Protein AF-A0A6L8H5J1-F1 (afdb_monomer)

Sequence (221 aa):
MIISRQKFGSPMTAFSKASLQALATMKNMGGRILSRRRRGMNMIEVSLVLGLIGIALAGIFTIYTIVENRSLENRTKILVQNLVAGTKSLFVGSTNYASIGTTTALNQFLIDSKKVPINYVSSATDITSPFNTAITVVPTTATVEGVAAGRAFQITITDAPTHICNALFTEQMTSQTVLAVKAGSTNTLSPKRSGNRALNAANIANRCNDADPITIVMTFQ

Foldseek 3Di:
DDDDDDDDDDDDDDPDPPVVVVVVVPPPPPDDPPDPPPPPDDPVNVVVVVVVVVVVVVVVVVVVVVVVLVVLLVQQQQQVVLLVVLLCVVQPVHLFQCVLPDQQSSQLSCVVVVSGPPVQDPDSRFGAGPVGWTKTKAWAQQQAQNRGGRRKIKIKTWQAALSSQLSNLVVCLPDPFWAWKAKAPDDIAGCPDDDLRHSDNVNSNVRSVPDGRIIIMTMGD

Nearest PDB structures (foldseek):
  8uhf-assembly1_G  TM=6.749E-01  e=1.363E-06  Vibrio cholerae
  8uhf-assembly1_H  TM=6.724E-01  e=8.450E-06  Vibrio cholerae
  3fhu-assembly1_B  TM=6.828E-01  e=7.041E-06  Salmonella enterica subsp. enterica serovar Typhi
  8uhf-assembly1_E  TM=6.658E-01  e=5.520E-06  Vibrio cholerae
  8uhf-assembly1_D  TM=6.335E-01  e=4.328E-06  Vibrio cholerae

Radius of gyration: 29.96 Å; Cα contacts (8 Å, |Δi|>4): 281; chains: 1; bounding box: 50×61×85 Å

Solvent-accessible surface area (backbone atoms only — not comparable to full-atom values): 12776 Å² total; per-residue (Å²): 139,91,80,86,84,83,81,92,74,86,81,95,79,80,74,76,69,68,64,64,61,60,65,72,68,64,75,78,71,84,82,76,87,68,82,78,76,80,74,76,76,54,71,68,59,55,53,50,52,53,52,53,50,52,54,53,50,55,53,53,54,55,53,50,55,54,53,51,52,52,50,48,41,52,54,44,49,53,49,52,50,32,48,54,53,34,54,53,63,76,37,70,95,50,72,57,55,46,83,57,80,46,51,54,50,47,33,25,52,35,45,75,68,60,36,48,63,72,95,32,49,82,50,77,49,40,38,37,44,91,83,74,31,57,44,47,47,37,48,31,87,52,68,53,93,89,39,52,52,16,43,27,35,32,44,35,37,43,68,36,52,41,69,46,46,45,55,52,52,60,56,45,62,78,42,88,50,52,48,35,37,30,39,56,93,52,76,61,25,17,77,90,43,67,75,97,28,21,52,44,72,71,48,44,55,57,49,30,67,75,48,77,69,21,37,37,40,40,30,32,98

Secondary structure (DSSP, 8-state):
----PPP------SSSSHHHHTTTSGGG--S--------PPPHHHHHHHHHHHHHHHHHHHHHHHHHHHHHHHHHHHHHHHHHHHHHHHHTTT-S-SGGG-SHHHHHHHHHHTT-S-GGGBSSSS-EE-TTS-EEEEEE-SS-BTTBPTTSSEEEEEEEE-HHHHHHHHHHHTT-SSEEEEEETTSPPBBTT--GGGB-SHHHHHHHHSS-SSEEEEEEE-

Structure (mmCIF, N/CA/C/O backbone):
data_AF-A0A6L8H5J1-F1
#
_entry.id   AF-A0A6L8H5J1-F1
#
loop_
_atom_site.group_PDB
_atom_site.id
_atom_site.type_symbol
_atom_site.label_atom_id
_atom_site.label_alt_id
_atom_site.label_comp_id
_atom_site.label_asym_id
_atom_site.label_entity_id
_atom_site.label_seq_id
_atom_site.pdbx_PDB_ins_code
_atom_site.Cartn_x
_atom_site.Cartn_y
_atom_site.Cartn_z
_atom_site.occupancy
_atom_site.B_iso_or_equiv
_atom_site.auth_seq_id
_atom_site.auth_comp_id
_atom_site.auth_asym_id
_atom_site.auth_atom_id
_atom_site.pdbx_PDB_model_num
ATOM 1 N N . MET A 1 1 ? -18.682 46.520 -5.144 1.00 40.38 1 MET A N 1
ATOM 2 C CA . MET A 1 1 ? -17.448 45.850 -5.605 1.00 40.38 1 MET A CA 1
ATOM 3 C C . MET A 1 1 ? -17.647 45.466 -7.063 1.00 40.38 1 MET A C 1
ATOM 5 O O . MET A 1 1 ? -18.641 44.832 -7.387 1.00 40.38 1 MET A O 1
ATOM 9 N N . ILE A 1 2 ? -16.788 45.997 -7.929 1.00 43.41 2 ILE A N 1
ATOM 10 C CA . ILE A 1 2 ? -16.873 45.998 -9.396 1.00 43.41 2 ILE A CA 1
ATOM 11 C C . ILE A 1 2 ? -16.215 44.732 -9.946 1.00 43.41 2 ILE A C 1
ATOM 13 O O . ILE A 1 2 ? -15.045 44.552 -9.640 1.00 43.41 2 ILE A O 1
ATOM 17 N N . ILE A 1 3 ? -16.897 43.954 -10.801 1.00 41.75 3 ILE A N 1
ATOM 18 C CA . ILE A 1 3 ? -16.301 43.149 -11.899 1.00 41.75 3 ILE A CA 1
ATOM 19 C C . ILE A 1 3 ? -17.382 43.018 -13.000 1.00 41.75 3 ILE A C 1
ATOM 21 O O . ILE A 1 3 ? -18.369 42.314 -12.830 1.00 41.75 3 ILE A O 1
ATOM 25 N N . SER A 1 4 ? -17.429 43.923 -13.982 1.00 36.41 4 SER A N 1
ATOM 26 C CA . SER A 1 4 ? -16.824 43.822 -15.327 1.00 36.41 4 SER A CA 1
ATOM 27 C C . SER A 1 4 ? -17.251 42.586 -16.142 1.00 36.41 4 SER A C 1
ATOM 29 O O . SER A 1 4 ? -16.703 41.498 -15.989 1.00 36.41 4 SER A O 1
ATOM 31 N N . ARG A 1 5 ? -18.219 42.781 -17.053 1.00 38.47 5 ARG A N 1
ATOM 32 C CA . ARG A 1 5 ? -18.527 41.875 -18.173 1.00 38.47 5 ARG A CA 1
ATOM 33 C C . ARG A 1 5 ? -17.668 42.277 -19.373 1.00 38.47 5 ARG A C 1
ATOM 35 O O . ARG A 1 5 ? -17.821 43.388 -19.878 1.00 38.47 5 ARG A O 1
ATOM 42 N N . GLN A 1 6 ? -16.805 41.386 -19.857 1.00 42.75 6 GLN A N 1
ATOM 43 C CA . GLN A 1 6 ? -16.125 41.583 -21.138 1.00 42.75 6 GLN A CA 1
ATOM 44 C C . GLN A 1 6 ? -17.033 41.187 -22.310 1.00 42.75 6 GLN A C 1
ATOM 46 O O . GLN A 1 6 ? -17.667 40.133 -22.312 1.00 42.75 6 GLN A O 1
ATOM 51 N N . LYS A 1 7 ? -17.096 42.097 -23.288 1.00 37.44 7 LYS A N 1
ATOM 52 C CA . LYS A 1 7 ? -17.780 41.989 -24.579 1.00 37.44 7 LYS A CA 1
ATOM 53 C C . LYS A 1 7 ? -17.155 40.885 -25.436 1.00 37.44 7 LYS A C 1
ATOM 55 O O . LYS A 1 7 ? -15.961 40.928 -25.712 1.00 37.44 7 LYS A O 1
ATOM 60 N N . PHE A 1 8 ? -17.988 39.984 -25.948 1.00 42.41 8 PHE A N 1
ATOM 61 C CA . PHE A 1 8 ? -17.688 39.202 -27.145 1.00 42.41 8 PHE A CA 1
ATOM 62 C C . PHE A 1 8 ? -17.867 40.113 -28.367 1.00 42.41 8 PHE A C 1
ATOM 64 O O . PHE A 1 8 ? -18.974 40.570 -28.646 1.00 42.41 8 PHE A O 1
ATOM 71 N N . GLY A 1 9 ? -16.772 40.412 -29.061 1.00 37.44 9 GLY A N 1
ATOM 72 C CA . GLY A 1 9 ? -16.767 41.133 -30.330 1.00 37.44 9 GLY A CA 1
ATOM 73 C C . GLY A 1 9 ? -15.920 40.371 -31.340 1.00 37.44 9 GLY A C 1
ATOM 74 O O . GLY A 1 9 ? -14.703 40.305 -31.203 1.00 37.44 9 GLY A O 1
ATOM 75 N N . SER A 1 10 ? -16.573 39.783 -32.338 1.00 49.97 10 SER A N 1
ATOM 76 C CA . SER A 1 10 ? -15.937 39.225 -33.534 1.00 49.97 10 SER A CA 1
ATOM 77 C C . SER A 1 10 ? -15.363 40.350 -34.402 1.00 49.97 10 SER A C 1
ATOM 79 O O . SER A 1 10 ? -15.978 41.414 -34.498 1.00 49.97 10 SER A O 1
ATOM 81 N N . PRO A 1 11 ? -14.261 40.101 -35.127 1.00 48.16 11 PRO A N 1
ATOM 82 C CA . PRO A 1 11 ? -14.296 40.439 -36.551 1.00 48.16 11 PRO A CA 1
ATOM 83 C C . PRO A 1 11 ? -13.626 39.376 -37.440 1.00 48.16 11 PRO A C 1
ATOM 85 O O . PRO A 1 11 ? -12.405 39.235 -37.493 1.00 48.16 11 PRO A O 1
ATOM 88 N N . MET A 1 12 ? -14.458 38.669 -38.210 1.00 50.12 12 MET A N 1
ATOM 89 C CA . MET A 1 12 ? -14.076 37.979 -39.444 1.00 50.12 12 MET A CA 1
ATOM 90 C C . MET A 1 12 ? -13.944 39.008 -40.577 1.00 50.12 12 MET A C 1
ATOM 92 O O . MET A 1 12 ? -14.937 39.282 -41.232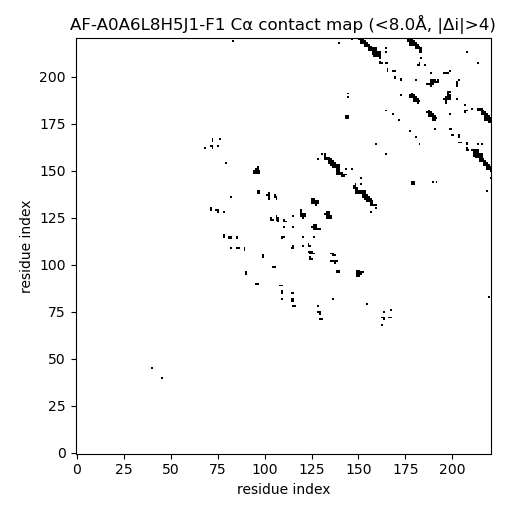 1.00 50.12 12 MET A O 1
ATOM 96 N N . THR A 1 13 ? -12.760 39.569 -40.844 1.00 52.75 13 THR A N 1
ATOM 97 C CA . THR A 1 13 ? -12.486 40.289 -42.120 1.00 52.75 13 THR A CA 1
ATOM 98 C C . THR A 1 13 ? -10.994 40.374 -42.499 1.00 52.75 13 THR A C 1
ATOM 100 O O . THR A 1 13 ? -10.620 41.166 -43.359 1.00 52.75 13 THR A O 1
ATOM 103 N N . ALA A 1 14 ? -10.106 39.548 -41.930 1.00 48.38 14 ALA A N 1
ATOM 104 C CA . ALA A 1 14 ? -8.656 39.663 -42.176 1.00 48.38 14 ALA A CA 1
ATOM 105 C C . ALA A 1 14 ? -8.051 38.643 -43.169 1.00 48.38 14 ALA A C 1
ATOM 107 O O . ALA A 1 14 ? -6.863 38.721 -43.467 1.00 48.38 14 ALA A O 1
ATOM 108 N N . PHE A 1 15 ? -8.826 37.702 -43.722 1.00 49.56 15 PHE A N 1
ATOM 109 C CA . PHE A 1 15 ? -8.265 36.580 -44.502 1.00 49.56 15 PHE A CA 1
AT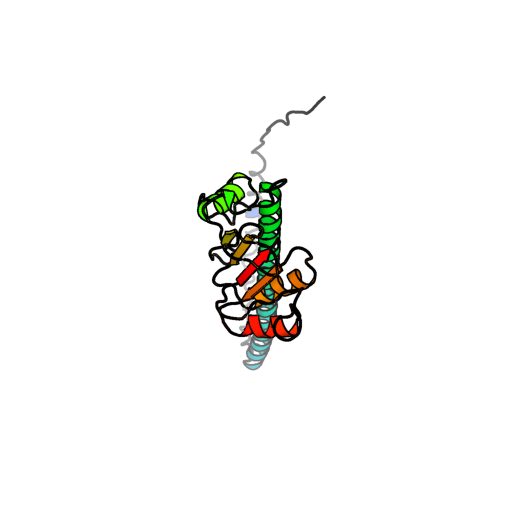OM 110 C C . PHE A 1 15 ? -8.285 36.740 -46.035 1.00 49.56 15 PHE A C 1
ATOM 112 O O . PHE A 1 15 ? -7.771 35.883 -46.745 1.00 49.56 15 PHE A O 1
ATOM 119 N N . SER A 1 16 ? -8.826 37.838 -46.574 1.00 56.50 16 SER A N 1
ATOM 120 C CA . SER A 1 16 ? -9.043 37.981 -48.028 1.00 56.50 16 SER A CA 1
ATOM 121 C C . SER A 1 16 ? -7.834 38.523 -48.818 1.00 56.50 16 SER A C 1
ATOM 123 O O . SER A 1 16 ? -7.707 38.243 -50.005 1.00 56.50 16 SER A O 1
ATOM 125 N N . LYS A 1 17 ? -6.905 39.261 -48.191 1.00 50.22 17 LYS A N 1
ATOM 126 C CA . LYS A 1 17 ? -5.786 39.906 -48.919 1.00 50.22 17 LYS A CA 1
ATOM 127 C C . LYS A 1 17 ? -4.469 39.119 -48.911 1.00 50.22 17 LYS A C 1
ATOM 129 O O . LYS A 1 17 ? -3.659 39.305 -49.814 1.00 50.22 17 LYS A O 1
ATOM 134 N N . ALA A 1 18 ? -4.263 38.216 -47.951 1.00 51.66 18 ALA A N 1
ATOM 135 C CA . ALA A 1 18 ? -3.016 37.450 -47.836 1.00 51.66 18 ALA A CA 1
ATOM 136 C C . ALA A 1 18 ? -2.900 36.305 -48.865 1.00 51.66 18 ALA A C 1
ATOM 138 O O . ALA A 1 18 ? -1.797 35.917 -49.241 1.00 51.66 18 ALA A O 1
ATOM 139 N N . SER A 1 19 ? -4.022 35.784 -49.367 1.00 54.72 19 SER A N 1
ATOM 140 C CA . SER A 1 19 ? -4.048 34.663 -50.319 1.00 54.72 19 SER A CA 1
ATOM 141 C C . SER A 1 19 ? -3.729 35.066 -51.765 1.00 54.72 19 SER A C 1
ATOM 143 O O . SER A 1 19 ? -3.239 34.242 -52.533 1.00 54.72 19 SER A O 1
ATOM 145 N N . LEU A 1 20 ? -3.938 36.332 -52.142 1.00 52.69 20 LEU A N 1
ATOM 146 C CA . LEU A 1 20 ? -3.716 36.812 -53.514 1.00 52.69 20 LEU A CA 1
ATOM 147 C C . LEU A 1 20 ? -2.260 37.212 -53.811 1.00 52.69 20 LEU A C 1
ATOM 149 O O . LEU A 1 20 ? -1.841 37.154 -54.964 1.00 52.69 20 LEU A O 1
ATOM 153 N N . GLN A 1 21 ? -1.453 37.545 -52.797 1.00 56.38 21 GLN A N 1
ATOM 154 C CA . GLN A 1 21 ? -0.023 37.845 -52.985 1.00 56.38 21 GLN A CA 1
ATOM 155 C C . GLN A 1 21 ? 0.865 36.590 -53.030 1.00 56.38 21 GLN A C 1
ATOM 157 O O . GLN A 1 21 ? 1.957 36.637 -53.594 1.00 56.38 21 GLN A O 1
ATOM 162 N N . ALA A 1 22 ? 0.388 35.452 -52.516 1.00 52.94 22 ALA A N 1
ATOM 163 C CA . ALA A 1 22 ? 1.113 34.179 -52.567 1.00 52.94 22 ALA A CA 1
ATOM 164 C C . ALA A 1 22 ? 1.107 33.526 -53.966 1.00 52.94 22 ALA A C 1
ATOM 166 O O . ALA A 1 22 ? 1.990 32.736 -54.291 1.00 52.94 22 ALA A O 1
ATOM 167 N N . LEU A 1 23 ? 0.135 33.870 -54.819 1.00 50.75 23 LEU A N 1
ATOM 168 C CA . LEU A 1 23 ? -0.004 33.304 -56.168 1.00 50.75 23 LEU A CA 1
ATOM 169 C C . LEU A 1 23 ? 0.875 33.999 -57.222 1.00 50.75 23 LEU A C 1
ATOM 171 O O . LEU A 1 23 ? 1.218 33.382 -58.229 1.00 50.75 23 LEU A O 1
ATOM 175 N N . ALA A 1 24 ? 1.301 35.245 -56.989 1.00 54.38 24 ALA A N 1
ATOM 176 C CA . ALA A 1 24 ? 2.163 35.981 -57.920 1.00 54.38 24 ALA A CA 1
ATOM 177 C C . ALA A 1 24 ? 3.661 35.641 -57.770 1.00 54.38 24 ALA A C 1
ATOM 179 O O . ALA A 1 24 ? 4.427 35.802 -58.719 1.00 54.38 24 ALA A O 1
ATOM 180 N N . THR A 1 25 ? 4.090 35.116 -56.617 1.00 53.22 25 THR A N 1
ATOM 181 C CA . THR A 1 25 ? 5.489 34.726 -56.356 1.00 53.22 25 THR A CA 1
ATOM 182 C C . THR A 1 25 ? 5.815 33.277 -56.739 1.00 53.22 25 THR A C 1
ATOM 184 O O . THR A 1 25 ? 6.990 32.933 -56.849 1.00 53.22 25 THR A O 1
ATOM 187 N N . MET A 1 26 ? 4.819 32.432 -57.037 1.00 52.41 26 MET A N 1
ATOM 188 C CA . MET A 1 26 ? 5.039 31.031 -57.442 1.00 52.41 26 MET A CA 1
ATOM 189 C C . MET A 1 26 ? 5.306 30.815 -58.941 1.00 52.41 26 MET A C 1
ATOM 191 O O . MET A 1 26 ? 5.597 29.693 -59.349 1.00 52.41 26 MET A O 1
ATOM 195 N N . LYS A 1 27 ? 5.244 31.849 -59.790 1.00 51.12 27 LYS A N 1
ATOM 196 C CA . LYS A 1 27 ? 5.443 31.678 -61.245 1.00 51.12 27 LYS A CA 1
ATOM 197 C C . LYS A 1 27 ? 6.921 31.606 -61.674 1.00 51.12 27 LYS A C 1
ATOM 199 O O . LYS A 1 27 ? 7.200 31.203 -62.795 1.00 51.12 27 LYS A O 1
ATOM 204 N N . ASN A 1 28 ? 7.868 31.924 -60.784 1.00 54.34 28 ASN A N 1
ATOM 205 C CA . ASN A 1 28 ? 9.308 31.994 -61.094 1.00 54.34 28 ASN A CA 1
ATOM 206 C C . ASN A 1 28 ? 10.190 30.957 -60.364 1.00 54.34 28 ASN A C 1
ATOM 208 O O . ASN A 1 28 ? 11.405 31.119 -60.299 1.00 54.34 28 ASN A O 1
ATOM 212 N N . MET A 1 29 ? 9.613 29.868 -59.842 1.00 54.78 29 MET A N 1
ATOM 213 C CA . MET A 1 29 ? 10.377 28.727 -59.290 1.00 54.78 29 MET A CA 1
ATOM 214 C C . MET A 1 29 ? 10.380 27.485 -60.200 1.00 54.78 29 MET A C 1
ATOM 216 O O . MET A 1 29 ? 10.783 26.400 -59.787 1.00 54.78 29 MET A O 1
ATOM 220 N N . GLY A 1 30 ? 9.975 27.630 -61.462 1.00 56.50 30 GLY A N 1
ATOM 221 C CA . GLY A 1 30 ? 10.120 26.589 -62.476 1.00 56.50 30 GLY A CA 1
ATOM 222 C C . GLY A 1 30 ? 11.500 26.642 -63.122 1.00 56.50 30 GLY A C 1
ATOM 223 O O . GLY A 1 30 ? 11.643 27.245 -64.178 1.00 56.50 30 GLY A O 1
ATOM 224 N N . GLY A 1 31 ? 12.521 26.033 -62.508 1.00 56.03 31 GLY A N 1
ATOM 225 C CA . GLY A 1 31 ? 13.774 25.819 -63.243 1.00 56.03 31 GLY A CA 1
ATOM 226 C C . GLY A 1 31 ? 15.072 25.667 -62.466 1.00 56.03 31 GLY A C 1
ATOM 227 O O . GLY A 1 31 ? 16.079 26.158 -62.954 1.00 56.03 31 GLY A O 1
ATOM 228 N N . ARG A 1 32 ? 15.112 24.992 -61.307 1.00 56.09 32 ARG A N 1
ATOM 229 C CA . ARG A 1 32 ? 16.374 24.448 -60.751 1.00 56.09 32 ARG A CA 1
ATOM 230 C C . ARG A 1 32 ? 16.157 23.149 -59.969 1.00 56.09 32 ARG A C 1
ATOM 232 O O . ARG A 1 32 ? 16.523 23.051 -58.804 1.00 56.09 32 ARG A O 1
ATOM 239 N N . ILE A 1 33 ? 15.617 22.112 -60.613 1.00 60.31 33 ILE A N 1
ATOM 240 C CA . ILE A 1 33 ? 15.863 20.736 -60.147 1.00 60.31 33 ILE A CA 1
ATOM 241 C C . ILE A 1 33 ? 17.216 20.322 -60.734 1.00 60.31 33 ILE A C 1
ATOM 243 O O . ILE A 1 33 ? 17.307 19.619 -61.735 1.00 60.31 33 ILE A O 1
ATOM 247 N N . LEU A 1 34 ? 18.284 20.856 -60.136 1.00 59.66 34 LEU A N 1
ATOM 248 C CA . LEU A 1 34 ? 19.646 20.395 -60.374 1.00 59.66 34 LEU A CA 1
ATOM 249 C C . LEU A 1 34 ? 19.710 18.925 -59.952 1.00 59.66 34 LEU A C 1
ATOM 251 O O . LEU A 1 34 ? 19.303 18.571 -58.844 1.00 59.66 34 LEU A O 1
ATOM 255 N N . SER A 1 35 ? 20.193 18.079 -60.858 1.00 60.19 35 SER A N 1
ATOM 256 C CA . SER A 1 35 ? 20.400 16.644 -60.684 1.00 60.19 35 SER A CA 1
ATOM 257 C C . SER A 1 35 ? 20.911 16.306 -59.278 1.00 60.19 35 SER A C 1
ATOM 259 O O . SER A 1 35 ? 22.083 16.531 -58.957 1.00 60.19 35 SER A O 1
ATOM 261 N N . ARG A 1 36 ? 20.045 15.740 -58.427 1.00 61.12 36 ARG A N 1
ATOM 262 C CA . ARG A 1 36 ? 20.469 15.120 -57.167 1.00 61.12 36 ARG A CA 1
ATOM 263 C C . ARG A 1 36 ? 21.346 13.925 -57.517 1.00 61.12 36 ARG A C 1
ATOM 265 O O . ARG A 1 36 ? 20.848 12.845 -57.822 1.00 61.12 36 ARG A O 1
ATOM 272 N N . ARG A 1 37 ? 22.663 14.119 -57.466 1.00 60.06 37 ARG A N 1
ATOM 273 C CA . ARG A 1 37 ? 23.638 13.029 -57.441 1.00 60.06 37 ARG A CA 1
ATOM 274 C C . ARG A 1 37 ? 23.266 12.136 -56.255 1.00 60.06 37 ARG A C 1
ATOM 276 O O . ARG A 1 37 ? 23.447 12.545 -55.110 1.00 60.06 37 ARG A O 1
ATOM 283 N N . ARG A 1 38 ? 22.700 10.950 -56.511 1.00 61.22 38 ARG A N 1
ATOM 284 C CA . ARG A 1 38 ? 22.499 9.927 -55.476 1.00 61.22 38 ARG A CA 1
ATOM 285 C C . ARG A 1 38 ? 23.888 9.457 -55.055 1.00 61.22 38 ARG A C 1
ATOM 287 O O . ARG A 1 38 ? 24.469 8.581 -55.683 1.00 61.22 38 ARG A O 1
ATOM 294 N N . ARG A 1 39 ? 24.467 10.112 -54.048 1.00 66.81 39 ARG A N 1
ATOM 295 C CA . ARG A 1 39 ? 25.635 9.586 -53.346 1.00 66.81 39 ARG A CA 1
ATOM 296 C C . ARG A 1 39 ? 25.120 8.373 -52.578 1.00 66.81 39 ARG A C 1
ATOM 298 O O . ARG A 1 39 ? 24.318 8.534 -51.664 1.00 66.81 39 ARG A O 1
ATOM 305 N N . GLY A 1 40 ? 25.477 7.173 -53.033 1.00 67.62 40 GLY A N 1
ATOM 306 C CA . GLY A 1 40 ? 25.242 5.965 -52.253 1.00 67.62 40 GLY A CA 1
ATOM 307 C 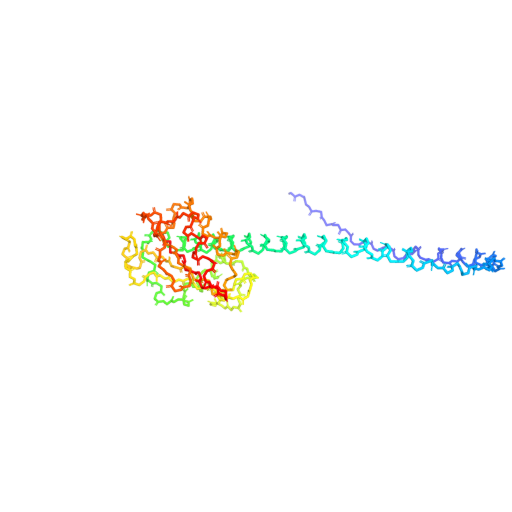C . GLY A 1 40 ? 25.962 6.144 -50.925 1.00 67.62 40 GLY A C 1
ATOM 308 O O . GLY A 1 40 ? 27.169 6.381 -50.926 1.00 67.62 40 GLY A O 1
ATOM 309 N N . MET A 1 41 ? 25.219 6.137 -49.818 1.00 71.81 41 MET A N 1
ATOM 310 C CA . MET A 1 41 ? 25.840 6.133 -48.497 1.00 71.81 41 MET A CA 1
ATOM 311 C C . MET A 1 41 ? 26.687 4.871 -48.399 1.00 71.81 41 MET A C 1
ATOM 313 O O . MET A 1 41 ? 26.230 3.783 -48.762 1.00 71.81 41 MET A O 1
ATOM 317 N N . ASN A 1 42 ? 27.929 5.027 -47.955 1.00 84.88 42 ASN A N 1
ATOM 318 C CA . ASN A 1 42 ? 28.791 3.884 -47.726 1.00 84.88 42 ASN A CA 1
ATOM 319 C C . ASN A 1 42 ? 28.147 3.007 -46.637 1.00 84.88 42 ASN A C 1
ATOM 321 O O . ASN A 1 42 ? 27.635 3.530 -45.646 1.00 84.88 42 ASN A O 1
ATOM 325 N N . MET A 1 43 ? 28.162 1.684 -46.805 1.00 84.44 43 MET A N 1
ATOM 326 C CA . MET A 1 43 ? 27.527 0.741 -45.868 1.00 84.44 43 MET A CA 1
ATOM 327 C C . MET A 1 43 ? 28.027 0.939 -44.428 1.00 84.44 43 MET A C 1
ATOM 329 O O . MET A 1 43 ? 27.248 0.832 -43.483 1.00 84.44 43 MET A O 1
ATOM 333 N N . ILE A 1 44 ? 29.300 1.323 -44.271 1.00 91.19 44 ILE A N 1
ATOM 334 C CA . ILE A 1 44 ? 29.919 1.582 -42.966 1.00 91.19 44 ILE A CA 1
ATOM 335 C C . ILE A 1 44 ? 29.397 2.853 -42.274 1.00 91.19 44 ILE A C 1
ATOM 337 O O . ILE A 1 44 ? 29.289 2.906 -41.050 1.00 91.19 44 ILE A O 1
ATOM 341 N N . GLU A 1 45 ? 29.034 3.874 -43.051 1.00 86.50 45 GLU A N 1
ATOM 342 C CA . GLU A 1 45 ? 28.496 5.133 -42.529 1.00 86.50 45 GLU A CA 1
ATOM 343 C C . GLU A 1 45 ? 27.081 4.908 -41.989 1.00 86.50 45 GLU A C 1
ATOM 345 O O . GLU A 1 45 ? 26.745 5.348 -40.890 1.00 86.50 45 GLU A O 1
ATOM 350 N N . VAL A 1 46 ? 26.285 4.109 -42.706 1.00 90.75 46 VAL A N 1
ATOM 351 C CA . VAL A 1 46 ? 24.949 3.704 -42.257 1.00 90.75 46 VAL A CA 1
ATOM 352 C C . VAL A 1 46 ? 25.032 2.819 -41.012 1.00 90.75 46 VAL A C 1
ATOM 354 O O . VAL A 1 46 ? 24.269 3.040 -40.074 1.00 90.75 46 VAL A O 1
ATOM 357 N N . SER A 1 47 ? 25.974 1.869 -40.942 1.00 90.19 47 SER A N 1
ATOM 358 C CA . SER A 1 47 ? 26.122 1.023 -39.748 1.00 90.19 47 SER A CA 1
ATOM 359 C C . SER A 1 47 ? 26.539 1.813 -38.506 1.00 90.19 47 SER A C 1
ATOM 361 O O . SER A 1 47 ? 26.054 1.525 -37.413 1.00 90.19 47 SER A O 1
ATOM 363 N N . LEU A 1 48 ? 27.385 2.838 -38.661 1.00 91.81 48 LEU A N 1
ATOM 364 C CA . LEU A 1 48 ? 27.795 3.694 -37.546 1.00 91.81 48 LEU A CA 1
ATOM 365 C C . LEU A 1 48 ? 26.619 4.538 -37.036 1.00 91.81 48 LEU A C 1
ATOM 367 O O . LEU A 1 48 ? 26.387 4.606 -35.829 1.00 91.81 48 LEU A O 1
ATOM 371 N N . VAL A 1 49 ? 25.837 5.132 -37.942 1.00 93.38 49 VAL A N 1
ATOM 372 C CA . VAL A 1 49 ? 24.663 5.940 -37.575 1.00 93.38 49 VAL A CA 1
ATOM 373 C C . VAL A 1 49 ? 23.582 5.081 -36.916 1.00 93.38 49 VAL A C 1
ATOM 375 O O . VAL A 1 49 ? 23.032 5.478 -35.891 1.00 93.38 49 VAL A O 1
ATOM 378 N N . LEU A 1 50 ? 23.310 3.885 -37.445 1.00 91.94 50 LEU A N 1
ATOM 379 C CA . LEU A 1 50 ? 22.357 2.954 -36.834 1.00 91.94 50 LEU A CA 1
ATOM 380 C C . LEU A 1 50 ? 22.808 2.505 -35.438 1.00 91.94 50 LEU A C 1
ATOM 382 O O . LEU A 1 50 ? 21.980 2.445 -34.529 1.00 91.94 50 LEU A O 1
ATOM 386 N N . GLY A 1 51 ? 24.107 2.258 -35.240 1.00 93.62 51 GLY A N 1
ATOM 387 C CA . GLY A 1 51 ? 24.665 1.950 -33.922 1.00 93.62 51 GLY A CA 1
ATOM 388 C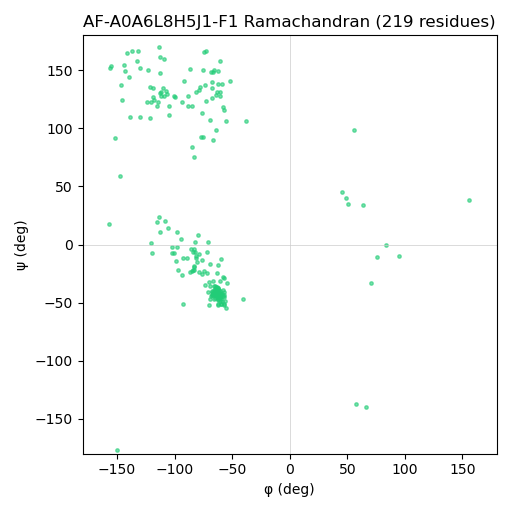 C . GLY A 1 51 ? 24.459 3.086 -32.916 1.00 93.62 51 GLY A C 1
ATOM 389 O O . GLY A 1 51 ? 24.003 2.850 -31.797 1.00 93.62 51 GLY A O 1
ATOM 390 N N . LEU A 1 52 ? 24.711 4.332 -33.328 1.00 93.56 52 LEU A N 1
ATOM 391 C CA . LEU A 1 52 ? 24.511 5.508 -32.476 1.00 93.56 52 LEU A CA 1
ATOM 392 C C . LEU A 1 52 ? 23.029 5.720 -32.130 1.00 93.56 52 LEU A C 1
ATOM 394 O O . LEU A 1 52 ? 22.699 5.996 -30.975 1.00 93.56 52 LEU A O 1
ATOM 398 N N . ILE A 1 53 ? 22.128 5.531 -33.099 1.00 94.50 53 ILE A N 1
ATOM 399 C CA . ILE A 1 53 ? 20.677 5.593 -32.870 1.00 94.50 53 ILE A CA 1
ATOM 400 C C . ILE A 1 53 ? 20.239 4.503 -31.885 1.00 94.50 53 ILE A C 1
ATOM 402 O O . ILE A 1 53 ? 19.462 4.789 -30.976 1.00 94.50 53 ILE A O 1
ATOM 406 N N . GLY A 1 54 ? 20.759 3.278 -32.013 1.00 95.12 54 GLY A N 1
ATOM 407 C CA . GLY A 1 54 ? 20.443 2.178 -31.099 1.00 95.12 54 GLY A CA 1
ATOM 408 C C . GLY A 1 54 ? 20.768 2.507 -29.638 1.00 95.12 54 GLY A C 1
ATOM 409 O O . GLY A 1 54 ? 19.930 2.307 -28.758 1.00 95.12 54 GLY A O 1
ATOM 410 N N . ILE A 1 55 ? 21.943 3.091 -29.384 1.00 93.88 55 ILE A N 1
ATOM 411 C CA . ILE A 1 55 ? 22.353 3.521 -28.037 1.00 93.88 55 ILE A CA 1
ATOM 412 C C . ILE A 1 55 ? 21.446 4.646 -27.518 1.00 93.88 55 ILE A C 1
ATOM 414 O O . ILE A 1 55 ? 21.010 4.606 -26.366 1.00 93.88 55 ILE A O 1
ATOM 418 N N . ALA A 1 56 ? 21.122 5.629 -28.363 1.00 94.12 56 ALA A N 1
ATOM 419 C CA . ALA A 1 56 ? 20.242 6.731 -27.980 1.00 94.12 56 ALA A CA 1
ATOM 420 C C . ALA A 1 56 ? 18.841 6.236 -27.580 1.00 94.12 56 ALA A C 1
ATOM 422 O O . ALA A 1 56 ? 18.303 6.660 -26.556 1.00 94.12 56 ALA A O 1
ATOM 423 N N . LEU A 1 57 ? 18.275 5.297 -28.345 1.00 93.06 57 LEU A N 1
ATOM 424 C CA . LEU A 1 57 ? 16.978 4.695 -28.036 1.00 93.06 57 LEU A CA 1
ATOM 425 C C . LEU A 1 57 ? 17.013 3.943 -26.700 1.00 93.06 57 LEU A C 1
ATOM 427 O O . LEU A 1 57 ? 16.147 4.175 -25.859 1.00 93.06 57 LEU A O 1
ATOM 431 N N . ALA A 1 58 ? 18.032 3.109 -26.460 1.00 90.62 58 ALA A N 1
ATOM 432 C CA . ALA A 1 58 ? 18.179 2.382 -25.196 1.00 90.62 58 ALA A CA 1
ATOM 433 C C . ALA A 1 58 ? 18.248 3.325 -23.976 1.00 90.62 58 ALA A C 1
ATOM 435 O O . ALA A 1 58 ? 17.636 3.059 -22.936 1.00 90.62 58 ALA A O 1
ATOM 436 N N . GLY A 1 59 ? 18.937 4.463 -24.119 1.00 90.19 59 GLY A N 1
ATOM 437 C CA . GLY A 1 59 ? 18.990 5.503 -23.091 1.00 90.19 59 GLY A CA 1
ATOM 438 C C . GLY A 1 59 ? 17.618 6.115 -22.787 1.00 90.19 59 GLY A C 1
ATOM 439 O O . GLY A 1 59 ? 17.226 6.200 -21.623 1.00 90.19 59 GLY A O 1
ATOM 440 N N . ILE A 1 60 ? 16.858 6.491 -23.823 1.00 90.56 60 ILE A N 1
ATOM 441 C CA . ILE A 1 60 ? 15.520 7.089 -23.668 1.00 90.56 60 ILE A CA 1
ATOM 442 C C . ILE A 1 60 ? 14.555 6.112 -22.986 1.00 90.56 60 ILE A C 1
ATOM 444 O O . ILE A 1 60 ? 13.848 6.505 -22.056 1.00 90.56 60 ILE A O 1
ATOM 448 N N . PHE A 1 61 ? 14.555 4.839 -23.394 1.00 89.75 61 PHE A N 1
ATOM 449 C CA . PHE A 1 61 ? 13.691 3.822 -22.787 1.00 89.75 61 PHE A CA 1
ATOM 450 C C . PHE A 1 61 ? 13.979 3.627 -21.297 1.00 89.75 61 PHE A C 1
ATOM 452 O O . PHE A 1 61 ? 13.048 3.551 -20.498 1.00 89.75 61 PHE A O 1
ATOM 459 N N . THR A 1 62 ? 15.255 3.606 -20.905 1.00 87.94 62 THR A N 1
ATOM 460 C CA . THR A 1 62 ? 15.646 3.444 -19.497 1.00 87.94 62 THR A CA 1
ATOM 461 C C . THR A 1 62 ? 15.159 4.612 -18.636 1.00 87.94 62 THR A C 1
ATOM 463 O O . THR A 1 62 ? 14.680 4.416 -17.524 1.00 87.94 62 THR A O 1
ATOM 466 N N . ILE A 1 63 ? 15.244 5.845 -19.143 1.00 85.56 63 ILE A N 1
ATOM 467 C CA . ILE A 1 63 ? 14.755 7.019 -18.409 1.00 85.56 63 ILE A CA 1
ATOM 468 C C . ILE A 1 63 ? 13.229 6.973 -18.278 1.00 85.56 63 ILE A C 1
ATOM 470 O O . ILE A 1 63 ? 12.701 7.273 -17.206 1.00 85.56 63 ILE A O 1
ATOM 474 N N . TYR A 1 64 ? 12.523 6.577 -19.340 1.00 87.56 64 TYR A N 1
ATOM 475 C CA . TYR A 1 64 ? 11.064 6.505 -19.341 1.00 87.56 64 TYR A CA 1
ATOM 476 C C . TYR A 1 64 ? 10.532 5.568 -18.247 1.00 87.56 64 TYR A C 1
ATOM 478 O O . TYR A 1 64 ? 9.698 5.986 -17.442 1.00 87.56 64 TYR A O 1
ATOM 486 N N . THR A 1 65 ? 11.074 4.350 -18.144 1.00 84.69 65 THR A N 1
ATOM 487 C CA . THR A 1 65 ? 10.630 3.362 -17.144 1.00 84.69 65 THR A CA 1
ATOM 488 C C . THR A 1 65 ? 10.900 3.825 -15.712 1.00 84.69 65 THR A C 1
ATOM 490 O O . THR A 1 65 ? 10.072 3.630 -14.825 1.00 84.69 65 THR A O 1
ATOM 493 N N . ILE A 1 66 ? 12.022 4.512 -15.472 1.00 84.75 66 ILE A N 1
ATOM 494 C CA . ILE A 1 66 ? 12.341 5.081 -14.155 1.00 84.75 66 ILE A CA 1
ATOM 495 C C . ILE A 1 66 ? 11.324 6.158 -13.766 1.00 84.75 66 ILE A C 1
ATOM 497 O O . ILE A 1 66 ? 10.882 6.207 -12.616 1.00 84.75 66 ILE A O 1
ATOM 501 N N . VAL A 1 67 ? 10.963 7.041 -14.699 1.00 87.31 67 VAL A N 1
ATOM 502 C CA . VAL A 1 67 ? 10.006 8.125 -14.438 1.00 87.31 67 VAL A CA 1
ATOM 503 C C . VAL A 1 67 ? 8.612 7.567 -14.172 1.00 87.31 67 VAL A C 1
ATOM 505 O O . VAL A 1 67 ? 7.947 8.018 -13.237 1.00 87.31 67 VAL A O 1
ATOM 508 N N . GLU A 1 68 ? 8.187 6.575 -14.950 1.00 87.75 68 GLU A N 1
ATOM 509 C CA . GLU A 1 68 ? 6.896 5.917 -14.770 1.00 87.75 68 GLU A CA 1
ATOM 510 C C . GLU A 1 68 ? 6.804 5.221 -13.407 1.00 87.75 68 GLU A C 1
ATOM 512 O O . GLU A 1 68 ? 5.899 5.534 -12.630 1.00 87.75 68 GLU A O 1
ATOM 517 N N . ASN A 1 69 ? 7.792 4.389 -13.059 1.00 88.62 69 ASN A N 1
ATOM 518 C CA . ASN A 1 69 ? 7.836 3.689 -11.772 1.00 88.62 69 ASN A CA 1
ATOM 519 C C . ASN A 1 69 ? 7.812 4.674 -10.593 1.00 88.62 69 ASN A C 1
ATOM 521 O O . ASN A 1 69 ? 7.013 4.525 -9.673 1.00 88.62 69 ASN A O 1
ATOM 525 N N . ARG A 1 70 ? 8.598 5.759 -10.651 1.00 89.62 70 ARG A N 1
ATOM 526 C CA . ARG A 1 70 ? 8.571 6.811 -9.616 1.00 89.62 70 ARG A CA 1
ATOM 527 C C . ARG A 1 70 ? 7.219 7.516 -9.527 1.00 89.62 70 ARG A C 1
ATOM 529 O O . ARG A 1 70 ? 6.786 7.893 -8.437 1.00 89.62 70 ARG A O 1
ATOM 536 N N . SER A 1 71 ? 6.551 7.732 -10.660 1.00 91.94 71 SER A N 1
ATOM 537 C CA . SER A 1 71 ? 5.211 8.323 -10.678 1.00 91.94 71 SER A CA 1
ATOM 538 C C . SER A 1 71 ? 4.199 7.398 -10.005 1.00 91.94 71 SER A C 1
ATOM 540 O O . SER A 1 71 ? 3.435 7.855 -9.153 1.00 91.94 71 SER A O 1
ATOM 542 N N . LEU A 1 72 ? 4.227 6.105 -10.337 1.00 91.75 72 LEU A N 1
ATOM 543 C CA . LEU A 1 72 ? 3.367 5.084 -9.740 1.00 91.75 72 LEU A CA 1
ATOM 544 C C . LEU A 1 72 ? 3.610 4.944 -8.235 1.00 91.75 72 LEU A C 1
ATOM 546 O O . LEU A 1 72 ? 2.647 4.952 -7.465 1.00 91.75 72 LEU A O 1
ATOM 550 N N . GLU A 1 73 ? 4.870 4.908 -7.797 1.00 93.19 73 GLU A N 1
ATOM 551 C CA . GLU A 1 73 ? 5.240 4.908 -6.377 1.00 93.19 73 GLU A CA 1
ATOM 552 C C . GLU A 1 73 ? 4.635 6.107 -5.649 1.00 93.19 73 GLU A C 1
ATOM 554 O O . GLU A 1 73 ? 3.907 5.936 -4.674 1.00 93.19 73 GLU A O 1
ATOM 559 N N . ASN A 1 74 ? 4.874 7.325 -6.140 1.00 93.31 74 ASN A N 1
ATOM 560 C CA . ASN A 1 74 ? 4.395 8.543 -5.485 1.00 93.31 74 ASN A CA 1
ATOM 561 C C . ASN A 1 74 ? 2.866 8.621 -5.442 1.00 93.31 74 ASN A C 1
ATOM 563 O O . ASN A 1 74 ? 2.292 8.976 -4.412 1.00 93.31 74 ASN A O 1
ATOM 567 N N . ARG A 1 75 ? 2.191 8.256 -6.537 1.00 94.00 75 ARG A N 1
ATOM 568 C CA . ARG A 1 75 ? 0.724 8.198 -6.587 1.00 94.00 75 ARG A CA 1
ATOM 569 C C . ARG A 1 75 ? 0.171 7.200 -5.576 1.00 94.00 75 ARG A C 1
ATOM 571 O O . ARG A 1 75 ? -0.797 7.515 -4.889 1.00 94.00 75 ARG A O 1
ATOM 578 N N . THR A 1 76 ? 0.803 6.034 -5.456 1.00 93.81 76 THR A N 1
ATOM 579 C CA . THR A 1 76 ? 0.387 4.994 -4.508 1.00 93.81 76 THR A CA 1
ATOM 580 C C . THR A 1 76 ? 0.611 5.444 -3.067 1.00 93.81 76 THR A C 1
ATOM 582 O O . THR A 1 76 ? -0.284 5.296 -2.242 1.00 93.81 76 THR A O 1
ATOM 585 N N . LYS A 1 77 ? 1.759 6.059 -2.764 1.00 93.12 77 LYS A N 1
ATOM 586 C CA . LYS A 1 77 ? 2.064 6.622 -1.439 1.00 93.12 77 LYS A CA 1
ATOM 587 C C . LYS A 1 77 ? 1.027 7.652 -1.007 1.00 93.12 77 LYS A C 1
ATOM 589 O O . LYS A 1 77 ? 0.432 7.516 0.057 1.00 93.12 77 LYS A O 1
ATOM 594 N N . ILE A 1 78 ? 0.744 8.629 -1.870 1.00 92.56 78 ILE A N 1
ATOM 595 C CA . ILE A 1 78 ? -0.265 9.664 -1.609 1.00 92.56 78 ILE A CA 1
ATOM 596 C C . ILE A 1 78 ? -1.648 9.035 -1.410 1.00 92.56 78 ILE A C 1
ATOM 598 O O . ILE A 1 78 ? -2.372 9.421 -0.495 1.00 92.56 78 ILE A O 1
ATOM 602 N N . LEU A 1 79 ? -2.019 8.046 -2.230 1.00 93.44 79 LEU A N 1
ATOM 603 C CA . LEU A 1 79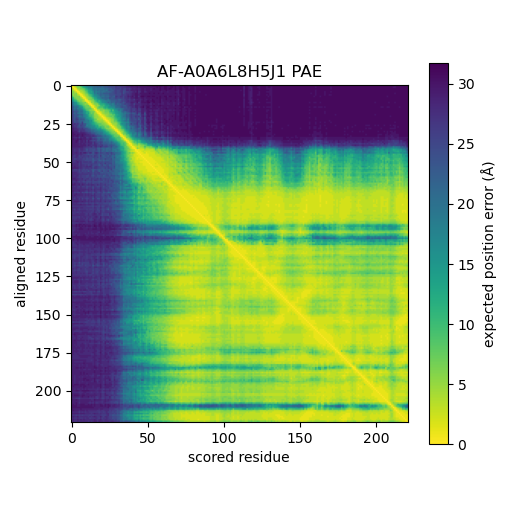 ? -3.287 7.336 -2.074 1.00 93.44 79 LEU A CA 1
ATOM 604 C C . LEU A 1 79 ? -3.376 6.635 -0.712 1.00 93.44 79 LEU A C 1
ATOM 606 O O . LEU A 1 79 ? -4.358 6.820 -0.001 1.00 93.44 79 LEU A O 1
ATOM 610 N N . VAL A 1 80 ? -2.343 5.891 -0.311 1.00 93.25 80 VAL A N 1
ATOM 611 C CA . VAL A 1 80 ? -2.291 5.221 0.998 1.00 93.25 80 VAL A CA 1
ATOM 612 C C . VAL A 1 80 ? -2.362 6.238 2.137 1.00 93.25 80 VAL A C 1
ATOM 614 O O . VAL A 1 80 ? -3.151 6.053 3.059 1.00 93.25 80 VAL A O 1
ATOM 617 N N . GLN A 1 81 ? -1.612 7.339 2.068 1.00 91.88 81 GLN A N 1
ATOM 618 C CA . GLN A 1 81 ? -1.670 8.411 3.066 1.00 91.88 81 GLN A CA 1
ATOM 619 C C . GLN A 1 81 ? -3.074 9.024 3.171 1.00 91.88 81 GLN A C 1
ATOM 621 O O . GLN A 1 81 ? -3.568 9.228 4.280 1.00 91.88 81 GLN A O 1
ATOM 626 N N . ASN A 1 82 ? -3.744 9.260 2.040 1.00 91.81 82 ASN A N 1
ATOM 627 C CA . ASN A 1 82 ? -5.118 9.761 2.005 1.00 91.81 82 ASN A CA 1
ATOM 628 C C . ASN A 1 82 ? -6.109 8.766 2.617 1.00 91.81 82 ASN A C 1
ATOM 630 O O . ASN A 1 82 ? -7.002 9.177 3.353 1.00 91.81 82 ASN A O 1
ATOM 634 N N . LEU A 1 83 ? -5.936 7.465 2.372 1.00 92.88 83 LEU A N 1
ATOM 635 C CA . LEU A 1 83 ? -6.754 6.420 2.992 1.00 92.88 83 LEU A CA 1
ATOM 636 C C . LEU A 1 83 ? -6.525 6.353 4.503 1.00 92.88 83 LEU A C 1
ATOM 638 O O . LEU A 1 83 ? -7.491 6.289 5.260 1.00 92.88 83 LEU A O 1
ATOM 642 N N . VAL A 1 84 ? -5.273 6.426 4.962 1.00 92.25 84 VAL A N 1
ATOM 643 C CA . VAL A 1 84 ? -4.935 6.444 6.394 1.00 92.25 84 VAL A CA 1
ATOM 644 C C . VAL A 1 84 ? -5.524 7.680 7.070 1.00 92.25 84 VAL A C 1
ATOM 646 O O . VAL A 1 84 ? -6.240 7.558 8.064 1.00 92.25 84 VAL A O 1
ATOM 649 N N . ALA A 1 85 ? -5.265 8.872 6.530 1.00 91.31 85 ALA A N 1
ATOM 650 C CA . ALA A 1 85 ? -5.766 10.128 7.078 1.00 91.31 85 ALA A CA 1
ATOM 651 C C . ALA A 1 85 ? -7.298 10.211 7.003 1.00 91.31 85 ALA A C 1
ATOM 653 O O . ALA A 1 85 ? -7.944 10.631 7.960 1.00 91.31 85 ALA A O 1
ATOM 654 N N . GLY A 1 86 ? -7.883 9.762 5.893 1.00 90.81 86 GLY A N 1
ATOM 655 C CA . GLY A 1 86 ? -9.321 9.674 5.678 1.00 90.81 86 GLY A CA 1
ATOM 656 C C . GLY A 1 86 ? -9.987 8.770 6.703 1.00 90.81 86 GLY A C 1
ATOM 657 O O . GLY A 1 86 ? -10.897 9.217 7.398 1.00 90.81 86 GLY A O 1
ATOM 658 N N . THR A 1 87 ? -9.472 7.552 6.873 1.00 90.62 87 THR A N 1
ATOM 659 C CA . THR A 1 87 ? -9.990 6.588 7.853 1.00 90.62 87 THR A CA 1
ATOM 660 C C . THR A 1 87 ? -9.894 7.158 9.262 1.00 90.62 87 THR A C 1
ATOM 662 O O . THR A 1 87 ? -10.886 7.189 9.977 1.00 90.62 87 THR A O 1
ATOM 665 N N . LYS A 1 88 ? -8.752 7.733 9.650 1.00 89.81 88 LYS A N 1
ATOM 666 C CA . LYS A 1 88 ? -8.618 8.383 10.963 1.00 89.81 88 LYS A CA 1
ATOM 667 C C . LYS A 1 88 ? -9.581 9.554 11.147 1.00 89.81 88 LYS A C 1
ATOM 669 O O . LYS A 1 88 ? -10.144 9.712 12.224 1.00 89.81 88 LYS A O 1
ATOM 674 N N . SER A 1 89 ? -9.803 10.351 10.099 1.00 89.69 89 SER A N 1
ATOM 675 C CA . SER A 1 89 ? -10.723 11.494 10.143 1.00 89.69 89 SER A CA 1
ATOM 676 C C . SER A 1 89 ? -12.190 11.085 10.318 1.00 89.69 89 SER A C 1
ATOM 678 O O . SER A 1 89 ? -12.947 11.808 10.957 1.00 89.69 89 SER A O 1
ATOM 680 N N . LEU A 1 90 ? -12.586 9.920 9.793 1.00 87.12 90 LEU A N 1
ATOM 681 C CA . LEU A 1 90 ? -13.948 9.391 9.920 1.00 87.12 90 LEU A CA 1
ATOM 682 C C . LEU A 1 90 ? -14.264 8.892 11.333 1.00 87.12 90 LEU A C 1
ATOM 684 O O . LEU A 1 90 ? -15.425 8.863 11.728 1.00 87.12 90 LEU A O 1
ATOM 688 N N . PHE A 1 91 ? -13.238 8.524 12.099 1.00 87.62 91 PHE A N 1
ATOM 689 C CA . PHE A 1 91 ? -13.375 7.970 13.445 1.00 87.62 91 PHE A CA 1
ATOM 690 C C . PHE A 1 91 ? -12.810 8.898 14.524 1.00 87.62 91 PHE A C 1
ATOM 692 O O . PHE A 1 91 ? -12.468 8.448 15.615 1.00 87.62 91 PHE A O 1
ATOM 699 N N . VAL A 1 92 ? -12.725 10.207 14.267 1.00 83.12 92 VAL A N 1
ATOM 700 C CA . VAL A 1 92 ? -12.293 11.178 15.285 1.00 83.12 92 VAL A CA 1
ATOM 701 C C . VAL A 1 92 ? -13.216 11.075 16.505 1.00 83.12 92 VAL A C 1
ATOM 703 O O . VAL A 1 92 ? -14.411 11.333 16.415 1.00 83.12 92 VAL A O 1
ATOM 706 N N . GLY A 1 93 ? -12.658 10.666 17.648 1.00 76.00 93 GLY A N 1
ATOM 707 C CA . GLY A 1 93 ? -13.396 10.464 18.903 1.00 76.00 93 GLY A CA 1
ATOM 708 C C . GLY A 1 93 ? -13.861 9.026 19.169 1.00 76.00 93 GLY A C 1
ATOM 709 O O . GLY A 1 93 ? -14.239 8.721 20.298 1.00 76.00 93 GLY A O 1
ATOM 710 N N . SER A 1 94 ? -13.764 8.120 18.191 1.00 78.06 94 SER A N 1
ATOM 711 C CA . SER A 1 94 ? -13.953 6.678 18.381 1.00 78.06 94 SER A CA 1
ATOM 712 C C . SER A 1 94 ? -12.619 5.957 18.230 1.00 78.06 94 SER A C 1
ATOM 714 O O . SER A 1 94 ? -11.868 6.191 17.292 1.00 78.06 94 SER A O 1
ATOM 716 N N . THR A 1 95 ? -12.323 5.026 19.135 1.00 77.12 95 THR A N 1
ATOM 717 C CA . THR A 1 95 ? -11.159 4.134 18.976 1.00 77.12 95 THR A CA 1
ATOM 718 C C . THR A 1 95 ? -11.544 2.778 18.396 1.00 77.12 95 THR A C 1
ATOM 720 O O . THR A 1 95 ? -10.731 1.860 18.436 1.00 77.12 95 THR A O 1
ATOM 723 N N . ASN A 1 96 ? -12.779 2.639 17.901 1.00 85.25 96 ASN A N 1
ATOM 724 C CA . ASN A 1 96 ? -13.308 1.404 17.343 1.00 85.25 96 ASN A CA 1
ATOM 725 C C . ASN A 1 96 ? -13.741 1.608 15.884 1.00 85.25 96 ASN A C 1
ATOM 727 O O . ASN A 1 96 ? -14.760 2.243 15.614 1.00 85.25 96 ASN A O 1
ATOM 731 N N . TYR A 1 97 ? -12.967 1.027 14.973 1.00 86.50 97 TYR A N 1
ATOM 732 C CA . TYR A 1 97 ? -13.210 0.952 13.536 1.00 86.50 97 TYR A CA 1
ATOM 733 C C . TYR A 1 97 ? -14.205 -0.163 13.157 1.00 86.50 97 TYR A C 1
ATOM 735 O O . TYR A 1 97 ? -14.728 -0.176 12.045 1.00 86.50 97 TYR A O 1
ATOM 743 N N . ALA A 1 98 ? -14.495 -1.104 14.067 1.00 82.75 98 ALA A N 1
ATOM 744 C CA . ALA A 1 98 ? -15.379 -2.246 13.805 1.00 82.75 98 ALA A CA 1
ATOM 745 C C . ALA A 1 98 ? -16.876 -1.893 13.796 1.00 82.75 98 ALA A C 1
ATOM 747 O O . ALA A 1 98 ? -17.680 -2.689 13.314 1.00 82.75 98 ALA A O 1
ATOM 748 N N . SER A 1 99 ? -17.266 -0.707 14.282 1.00 73.81 99 SER A N 1
ATOM 749 C CA . SER A 1 99 ? -18.670 -0.260 14.293 1.00 73.81 99 SER A CA 1
ATOM 750 C C . SER A 1 99 ? -19.280 -0.126 12.894 1.00 73.81 99 SER A C 1
ATOM 752 O O . SER A 1 99 ? -20.499 -0.118 12.761 1.00 73.81 99 SER A O 1
ATOM 754 N N . ILE A 1 100 ? -18.444 -0.061 11.853 1.00 67.88 100 ILE A N 1
ATOM 755 C CA . ILE A 1 100 ? -18.869 0.043 10.452 1.00 67.88 100 ILE A CA 1
ATOM 756 C C . ILE A 1 100 ? -19.237 -1.328 9.840 1.00 67.88 100 ILE A C 1
ATOM 758 O O . ILE A 1 100 ? -19.814 -1.385 8.758 1.00 67.88 100 ILE A O 1
ATOM 762 N N . GLY A 1 101 ? -19.025 -2.438 10.560 1.00 59.16 101 GLY A N 1
ATOM 763 C CA . GLY A 1 101 ? -19.658 -3.747 10.322 1.00 59.16 101 GLY A CA 1
ATOM 764 C C . GLY A 1 101 ? -19.223 -4.521 9.069 1.00 59.16 101 GLY A C 1
ATOM 765 O O . GLY A 1 101 ? -19.168 -5.747 9.111 1.00 59.16 101 GLY A O 1
ATOM 766 N N . THR A 1 102 ? -18.878 -3.848 7.966 1.00 69.19 102 THR A N 1
ATOM 767 C CA . THR A 1 102 ? -18.465 -4.471 6.699 1.00 69.19 102 THR A CA 1
ATOM 768 C C . THR A 1 102 ? -17.368 -3.672 5.994 1.00 69.19 102 THR A C 1
ATOM 770 O O . THR A 1 102 ? -17.243 -2.457 6.155 1.00 69.19 102 THR A O 1
ATOM 773 N N . THR A 1 103 ? -16.575 -4.369 5.181 1.00 68.25 103 THR A N 1
ATOM 774 C CA . THR A 1 103 ? -15.511 -3.793 4.342 1.00 68.25 103 THR A CA 1
ATOM 775 C C . THR A 1 103 ? -16.077 -2.794 3.325 1.00 68.25 103 THR A C 1
ATOM 777 O O . THR A 1 103 ? -15.545 -1.701 3.146 1.00 68.25 103 THR A O 1
ATOM 780 N N . THR A 1 104 ? -17.218 -3.144 2.729 1.00 73.69 104 THR A N 1
ATOM 781 C CA . THR A 1 104 ? -17.972 -2.343 1.762 1.00 73.69 104 THR A CA 1
ATOM 782 C C . THR A 1 104 ? -18.387 -0.995 2.341 1.00 73.69 104 THR A C 1
ATOM 784 O O . THR A 1 104 ? -18.229 0.029 1.684 1.00 73.69 104 THR A O 1
ATOM 787 N N . ALA A 1 105 ? -18.858 -0.974 3.591 1.00 76.38 105 ALA A N 1
ATOM 788 C CA . ALA A 1 105 ? -19.277 0.261 4.237 1.00 76.38 105 ALA A CA 1
ATOM 789 C C . ALA A 1 105 ? -18.091 1.203 4.495 1.00 76.38 105 ALA A C 1
ATOM 791 O O . ALA A 1 105 ? -18.213 2.402 4.266 1.00 76.38 105 ALA A O 1
ATOM 792 N N . LEU A 1 106 ? -16.923 0.691 4.903 1.00 83.94 106 LEU A N 1
ATOM 793 C CA . LEU A 1 106 ? -15.763 1.549 5.164 1.00 83.94 106 LEU A CA 1
ATOM 794 C C . LEU A 1 106 ? -15.220 2.194 3.881 1.00 83.94 106 LEU A C 1
ATOM 796 O O . LEU A 1 106 ? -14.963 3.399 3.866 1.00 83.94 106 LEU A O 1
ATOM 800 N N . ASN A 1 107 ? -15.110 1.422 2.797 1.00 87.81 107 ASN A N 1
ATOM 801 C CA . ASN A 1 107 ? -14.750 1.972 1.492 1.00 87.81 107 ASN A CA 1
ATOM 802 C C . ASN A 1 107 ? -15.777 3.014 1.020 1.00 87.81 107 ASN A C 1
ATOM 804 O O . ASN A 1 107 ? -15.383 4.102 0.603 1.00 87.81 107 ASN A O 1
ATOM 808 N N . GLN A 1 108 ? -17.076 2.722 1.155 1.00 86.69 108 GLN A N 1
ATOM 809 C CA . GLN A 1 108 ? -18.153 3.656 0.816 1.00 86.69 108 GLN A CA 1
ATOM 810 C C . GLN A 1 108 ? -18.013 4.980 1.582 1.00 86.69 108 GLN A C 1
ATOM 812 O O . GLN A 1 108 ? -18.014 6.043 0.970 1.00 86.69 108 GLN A O 1
ATOM 817 N N . PHE A 1 109 ? -17.794 4.948 2.903 1.00 86.88 109 PHE A N 1
ATOM 818 C CA . PHE A 1 109 ? -17.617 6.171 3.696 1.00 86.88 109 PHE A CA 1
ATOM 819 C C . PHE A 1 109 ? -16.391 6.988 3.273 1.00 86.88 109 PHE A C 1
ATOM 821 O O . PHE A 1 109 ? -16.446 8.222 3.267 1.00 86.88 109 PHE A O 1
ATOM 828 N N . LEU A 1 110 ? -15.287 6.326 2.909 1.00 89.06 110 LEU A N 1
ATOM 829 C CA . LEU A 1 110 ? -14.088 6.990 2.390 1.00 89.06 110 LEU A CA 1
ATOM 830 C C . LEU A 1 110 ? -14.355 7.677 1.043 1.00 89.06 110 LEU A C 1
ATOM 832 O O . LEU A 1 110 ? -13.869 8.792 0.818 1.00 89.06 110 LEU A O 1
ATOM 836 N N . ILE A 1 111 ? -15.134 7.032 0.175 1.00 90.94 111 ILE A N 1
ATOM 837 C CA . ILE A 1 111 ? -15.531 7.547 -1.139 1.00 90.94 111 ILE A CA 1
ATOM 838 C C . ILE A 1 111 ? -16.506 8.723 -0.983 1.00 90.94 111 ILE A C 1
ATOM 840 O O . ILE A 1 111 ? -16.233 9.813 -1.493 1.00 90.94 111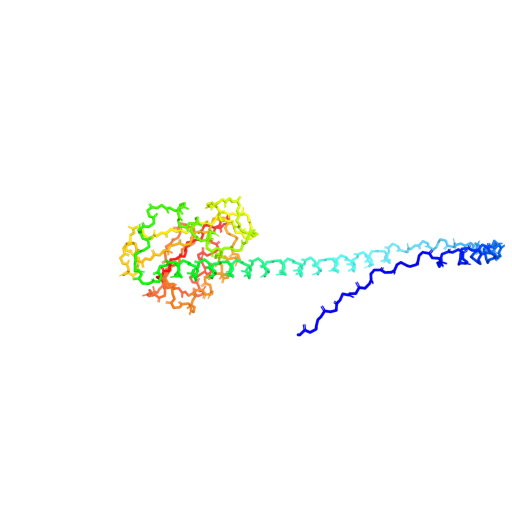 ILE A O 1
ATOM 844 N N . ASP A 1 112 ? -17.579 8.556 -0.209 1.00 88.44 112 ASP A N 1
ATOM 845 C CA . ASP A 1 112 ? -18.612 9.578 0.013 1.00 88.44 112 ASP A CA 1
ATOM 846 C C . ASP A 1 112 ? -18.046 10.832 0.682 1.00 88.44 112 ASP A C 1
ATOM 848 O O . ASP A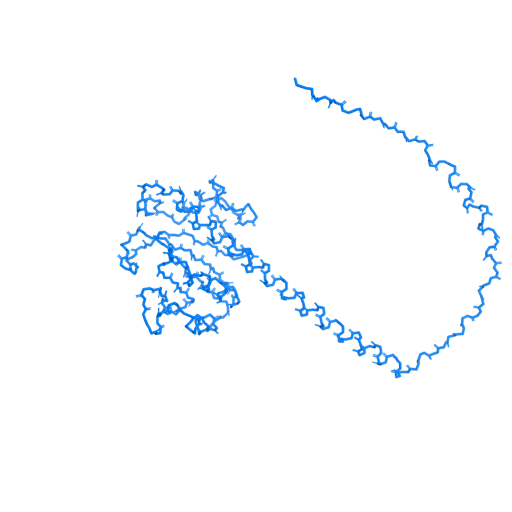 1 112 ? -18.377 11.963 0.320 1.00 88.44 112 ASP A O 1
ATOM 852 N N . SER A 1 113 ? -17.105 10.642 1.609 1.00 86.31 113 SER A N 1
ATOM 853 C CA . SER A 1 113 ? -16.406 11.736 2.290 1.00 86.31 113 SER A CA 1
ATOM 854 C C . SER A 1 113 ? -15.280 12.354 1.455 1.00 86.31 113 SER A C 1
ATOM 856 O O . SER A 1 113 ? -14.500 13.164 1.971 1.00 86.31 113 SER A O 1
ATOM 858 N N . LYS A 1 114 ? -15.163 11.959 0.179 1.00 88.50 114 LYS A N 1
ATOM 859 C CA . LYS A 1 114 ? -14.159 12.415 -0.792 1.00 88.50 114 LYS A CA 1
ATOM 860 C C . LYS A 1 114 ? -12.723 12.329 -0.275 1.00 88.50 114 LYS A C 1
ATOM 862 O O . LYS A 1 114 ? -11.890 13.183 -0.575 1.00 88.50 114 LYS A O 1
ATOM 867 N N . LYS A 1 115 ? -12.431 11.301 0.527 1.00 89.38 115 LYS A N 1
ATOM 868 C CA . LYS A 1 115 ? -11.073 11.004 1.012 1.00 89.38 115 LYS A CA 1
ATOM 869 C C . LYS A 1 115 ? -10.266 10.216 -0.014 1.00 89.38 115 LYS A C 1
ATOM 871 O O . LYS A 1 115 ? -9.041 10.219 0.043 1.00 89.38 115 LYS A O 1
ATOM 876 N N . VAL A 1 116 ? -10.946 9.595 -0.974 1.00 91.19 116 VAL A N 1
ATOM 877 C CA . VAL A 1 116 ? -10.344 8.923 -2.126 1.00 91.19 116 VAL A CA 1
ATOM 878 C C . VAL A 1 116 ? -10.433 9.848 -3.344 1.00 91.19 116 VAL A C 1
ATOM 880 O O . VAL A 1 116 ? -11.527 10.323 -3.661 1.00 91.19 116 VAL A O 1
ATOM 883 N N . PRO A 1 117 ? -9.321 10.134 -4.045 1.00 90.12 117 PRO A N 1
ATOM 884 C CA . PRO A 1 117 ? -9.376 10.856 -5.311 1.00 90.12 117 PRO A CA 1
ATOM 885 C C . PRO A 1 117 ? -10.239 10.110 -6.338 1.00 90.12 117 PRO A C 1
ATOM 887 O O . PRO A 1 117 ? -10.131 8.894 -6.474 1.00 90.12 117 PRO A O 1
ATOM 890 N N . ILE A 1 118 ? -11.067 10.840 -7.092 1.00 89.94 118 ILE A N 1
ATOM 891 C CA . ILE A 1 118 ? -12.092 10.260 -7.981 1.00 89.94 118 ILE A CA 1
ATOM 892 C C . ILE A 1 118 ? -11.534 9.296 -9.037 1.00 89.94 118 ILE A C 1
ATOM 894 O O . ILE A 1 118 ? -12.209 8.362 -9.444 1.00 89.94 118 ILE A O 1
ATOM 898 N N . ASN A 1 119 ? -10.285 9.489 -9.456 1.00 91.69 119 ASN A N 1
ATOM 899 C CA . ASN A 1 119 ? -9.615 8.641 -10.439 1.00 91.69 119 ASN A CA 1
ATOM 900 C C . ASN A 1 119 ? -9.229 7.249 -9.898 1.00 91.69 119 ASN A C 1
ATOM 902 O O . ASN A 1 119 ? -8.746 6.427 -10.669 1.00 91.69 119 ASN A O 1
ATOM 906 N N . TYR A 1 120 ? -9.408 7.009 -8.598 1.00 93.19 120 TYR A N 1
ATOM 907 C CA . TYR A 1 120 ? -9.190 5.725 -7.927 1.00 93.19 120 TYR A CA 1
ATOM 908 C C . TYR A 1 120 ? -10.500 5.110 -7.415 1.00 93.19 120 TYR A C 1
ATOM 910 O O . TYR A 1 120 ? -10.471 4.170 -6.630 1.00 93.19 120 TYR A O 1
ATOM 918 N N . VAL A 1 121 ? -11.647 5.660 -7.817 1.00 93.38 121 VAL A N 1
ATOM 919 C CA . VAL A 1 121 ? -12.977 5.160 -7.462 1.00 93.38 121 VAL A CA 1
ATOM 920 C C . VAL A 1 121 ? -13.549 4.462 -8.690 1.00 93.38 121 VAL A C 1
ATOM 922 O O . VAL A 1 121 ? -13.829 5.118 -9.693 1.00 93.38 121 VAL A O 1
ATOM 925 N N . SER A 1 122 ? -13.692 3.136 -8.641 1.00 90.94 122 SER A N 1
ATOM 926 C CA . SER A 1 122 ? -14.259 2.357 -9.754 1.00 90.94 122 SER A CA 1
ATOM 927 C C . SER A 1 122 ? -15.764 2.128 -9.607 1.00 90.94 122 SER A C 1
ATOM 929 O O . SER A 1 122 ? -16.465 1.982 -10.607 1.00 90.94 122 SER A O 1
ATOM 931 N N . SER A 1 123 ? -16.275 2.137 -8.377 1.00 90.69 123 SER A N 1
ATOM 932 C CA . SER A 1 123 ? -17.702 2.063 -8.059 1.00 90.69 123 SER A CA 1
ATOM 933 C C . SER A 1 123 ? -17.983 2.808 -6.749 1.00 90.69 123 SER A C 1
ATOM 935 O O . SER A 1 123 ? -17.075 3.384 -6.155 1.00 90.69 123 SER A O 1
ATOM 937 N N . ALA A 1 124 ? -19.228 2.798 -6.268 1.00 87.31 124 ALA A N 1
ATOM 938 C CA . ALA A 1 124 ? -19.569 3.408 -4.981 1.00 87.31 124 ALA A CA 1
ATOM 939 C C . ALA A 1 124 ? -18.762 2.813 -3.804 1.00 87.31 124 ALA A C 1
ATOM 941 O O . ALA A 1 124 ? -18.481 3.515 -2.837 1.00 87.31 124 ALA A O 1
ATOM 942 N N . THR A 1 125 ? -18.330 1.552 -3.917 1.00 88.50 125 THR A N 1
ATOM 943 C CA . THR A 1 125 ? -17.695 0.788 -2.832 1.00 88.50 125 THR A CA 1
ATOM 944 C C . THR A 1 125 ? -16.272 0.332 -3.142 1.00 88.50 125 THR A C 1
ATOM 946 O O . THR A 1 125 ? -15.591 -0.204 -2.264 1.00 88.50 125 THR A O 1
ATOM 949 N N . ASP A 1 126 ? -15.812 0.521 -4.378 1.00 91.94 126 ASP A N 1
ATOM 950 C CA . ASP A 1 126 ? -14.569 -0.068 -4.863 1.00 91.94 126 ASP A CA 1
ATOM 951 C C . ASP A 1 126 ? -13.511 1.004 -5.115 1.00 91.94 126 ASP A C 1
ATOM 953 O O . ASP A 1 126 ? -13.728 1.991 -5.826 1.00 91.94 126 ASP A O 1
ATOM 957 N N . ILE A 1 127 ? -12.343 0.777 -4.515 1.00 93.00 127 ILE A N 1
ATOM 958 C CA . ILE A 1 127 ? -11.162 1.627 -4.630 1.00 93.00 127 ILE A CA 1
ATOM 959 C C . ILE A 1 127 ? -10.106 0.852 -5.412 1.00 93.00 127 ILE A C 1
ATOM 961 O O . ILE A 1 127 ? -9.807 -0.301 -5.090 1.00 93.00 127 ILE A O 1
ATOM 965 N N . THR A 1 128 ? -9.514 1.491 -6.415 1.00 94.94 128 THR A N 1
ATOM 966 C CA . THR A 1 128 ? -8.458 0.908 -7.241 1.00 94.94 128 THR A CA 1
ATOM 967 C C . THR A 1 128 ? -7.119 1.600 -7.028 1.00 94.94 128 THR A C 1
ATOM 969 O O . THR A 1 128 ? -7.023 2.795 -6.750 1.00 94.94 128 THR A O 1
ATOM 972 N N . SER A 1 129 ? -6.046 0.828 -7.145 1.00 93.31 129 SER A N 1
ATOM 973 C CA . SER A 1 129 ? -4.680 1.332 -7.126 1.00 93.31 129 SER A CA 1
ATOM 974 C C . SER A 1 129 ? -4.327 2.037 -8.449 1.00 93.31 129 SER A C 1
ATOM 976 O O . SER A 1 129 ? -4.997 1.834 -9.466 1.00 93.31 129 SER A O 1
ATOM 978 N N . PRO A 1 130 ? -3.227 2.815 -8.503 1.00 92.62 130 PRO A N 1
ATOM 979 C CA . PRO A 1 130 ? -2.716 3.387 -9.755 1.00 92.62 130 PRO A CA 1
ATOM 980 C C . PRO A 1 130 ? -2.332 2.363 -10.832 1.00 92.62 130 PRO A C 1
ATOM 982 O O . PRO A 1 130 ? -2.122 2.746 -11.978 1.00 92.62 130 PRO A O 1
ATOM 985 N N . PHE A 1 131 ? -2.241 1.086 -10.468 1.00 91.25 131 PHE A N 1
ATOM 986 C CA . PHE A 1 131 ? -1.960 -0.048 -11.346 1.00 91.25 131 PHE A CA 1
ATOM 987 C C . PHE A 1 131 ? -3.201 -0.935 -11.553 1.00 91.25 131 PHE A C 1
ATOM 989 O O . PHE A 1 131 ? -3.088 -2.075 -11.989 1.00 91.25 131 PHE A O 1
ATOM 996 N N . ASN A 1 132 ? -4.392 -0.381 -11.297 1.00 90.81 132 ASN A N 1
ATOM 997 C CA . ASN A 1 132 ? -5.696 -0.969 -11.604 1.00 90.81 132 ASN A CA 1
ATOM 998 C C . ASN A 1 132 ? -6.015 -2.276 -10.857 1.00 90.81 132 ASN A C 1
ATOM 1000 O O . ASN A 1 132 ? -6.696 -3.157 -11.378 1.00 90.81 132 ASN A O 1
ATOM 1004 N N . THR A 1 133 ? -5.542 -2.395 -9.621 1.00 92.12 133 THR A N 1
ATOM 1005 C CA . THR A 1 133 ? -5.840 -3.528 -8.735 1.00 92.12 133 THR A CA 1
ATOM 1006 C C . THR A 1 133 ? -6.682 -3.075 -7.550 1.00 92.12 133 THR A C 1
ATOM 1008 O O . THR A 1 133 ? -6.744 -1.884 -7.238 1.00 92.12 133 THR A O 1
ATOM 1011 N N . ALA A 1 134 ? -7.353 -4.007 -6.877 1.00 92.19 134 ALA A N 1
ATOM 1012 C CA . ALA A 1 134 ? -8.248 -3.666 -5.780 1.00 92.19 134 ALA A CA 1
ATOM 1013 C C . ALA A 1 134 ? -7.476 -3.243 -4.520 1.00 92.19 134 ALA A C 1
ATOM 1015 O O . ALA A 1 134 ? -6.503 -3.894 -4.113 1.00 92.19 134 ALA A O 1
ATOM 1016 N N . ILE A 1 135 ? -7.973 -2.184 -3.876 1.00 93.94 135 ILE A N 1
ATOM 1017 C CA . ILE A 1 135 ? -7.579 -1.760 -2.534 1.00 93.94 135 ILE A CA 1
ATOM 1018 C C . ILE A 1 135 ? -8.762 -1.956 -1.592 1.00 93.94 135 ILE A C 1
ATOM 1020 O O . ILE A 1 135 ? -9.876 -1.500 -1.855 1.00 93.94 135 ILE A O 1
ATOM 1024 N N . THR A 1 136 ? -8.513 -2.602 -0.459 1.00 92.81 136 THR A N 1
ATOM 1025 C CA . THR A 1 136 ? -9.522 -2.785 0.584 1.00 92.81 136 THR A CA 1
ATOM 1026 C C . THR A 1 136 ? -9.055 -2.175 1.891 1.00 92.81 136 THR A C 1
ATOM 1028 O O . THR A 1 136 ? -7.900 -2.335 2.294 1.00 92.81 136 THR A O 1
ATOM 1031 N N . VAL A 1 137 ? -9.962 -1.461 2.557 1.00 92.50 137 VAL A N 1
ATOM 1032 C CA . VAL A 1 137 ? -9.737 -0.926 3.898 1.00 92.50 137 VAL A CA 1
ATOM 1033 C C . VAL A 1 137 ? -10.693 -1.622 4.851 1.00 92.50 137 VAL A C 1
ATOM 1035 O O . VAL A 1 137 ? -11.906 -1.608 4.647 1.00 92.50 137 VAL A O 1
ATOM 1038 N N . VAL A 1 138 ? -10.152 -2.270 5.881 1.00 91.44 138 VAL A N 1
ATOM 1039 C CA . VAL A 1 138 ? -10.940 -3.103 6.799 1.00 91.44 138 VAL A CA 1
ATOM 1040 C C . VAL A 1 138 ? -10.485 -2.906 8.244 1.00 91.44 138 VAL A C 1
ATOM 1042 O O . VAL A 1 138 ? -9.290 -2.748 8.483 1.00 91.44 138 VAL A O 1
ATOM 1045 N N . PRO A 1 139 ? -11.381 -2.924 9.241 1.00 91.50 139 PRO A N 1
ATOM 1046 C CA . PRO A 1 139 ? -10.967 -2.968 10.641 1.00 91.50 139 PRO A CA 1
ATOM 1047 C C . PRO A 1 139 ? -10.253 -4.292 10.957 1.00 91.50 139 PRO A C 1
ATOM 1049 O O . PRO A 1 139 ? -10.555 -5.332 10.369 1.00 91.50 139 PRO A O 1
ATOM 1052 N N . THR A 1 140 ? -9.315 -4.282 11.905 1.00 90.88 140 THR A N 1
ATOM 1053 C CA . THR A 1 140 ? -8.674 -5.521 12.364 1.00 90.88 140 THR A CA 1
ATOM 1054 C C . THR A 1 140 ? -9.675 -6.403 13.107 1.00 90.88 140 THR A C 1
ATOM 1056 O O . THR A 1 140 ? -10.396 -5.945 13.988 1.00 90.88 140 THR A O 1
ATOM 1059 N N . THR A 1 141 ? -9.694 -7.699 12.805 1.00 89.50 141 THR A N 1
ATOM 1060 C CA . THR A 1 141 ? -10.558 -8.681 13.490 1.00 89.50 141 THR A CA 1
ATOM 1061 C C . THR A 1 141 ? -9.869 -9.372 14.667 1.00 89.50 141 THR A C 1
ATOM 1063 O O . THR A 1 141 ? -10.523 -10.028 15.472 1.00 89.50 141 THR A O 1
ATOM 1066 N N . ALA A 1 142 ? -8.553 -9.204 14.797 1.00 89.00 142 ALA A N 1
ATOM 1067 C CA . ALA A 1 142 ? -7.732 -9.779 15.854 1.00 89.00 142 ALA A CA 1
ATOM 1068 C C . ALA A 1 142 ? -6.811 -8.719 16.472 1.00 89.00 142 ALA A C 1
ATOM 1070 O O . ALA A 1 142 ? -6.610 -7.638 15.911 1.00 89.00 142 ALA A O 1
ATOM 1071 N N . THR A 1 143 ? -6.227 -9.049 17.623 1.00 90.00 143 THR A N 1
ATOM 1072 C CA . THR A 1 143 ? -5.217 -8.208 18.269 1.00 90.00 143 THR A CA 1
ATOM 1073 C C . THR A 1 143 ? -3.939 -8.171 17.428 1.00 90.00 143 THR A C 1
ATOM 1075 O O . THR A 1 143 ? -3.364 -9.217 17.126 1.00 90.00 143 THR A O 1
ATOM 1078 N N . VAL A 1 144 ? -3.460 -6.973 17.086 1.00 89.62 144 VAL A N 1
ATOM 1079 C CA . VAL A 1 144 ? -2.233 -6.765 16.297 1.00 89.62 144 VAL A CA 1
ATOM 1080 C C . VAL A 1 144 ? -1.275 -5.870 17.075 1.00 89.62 144 VAL A C 1
ATOM 1082 O O . VAL A 1 144 ? -1.631 -4.761 17.455 1.00 89.62 144 VAL A O 1
ATOM 1085 N N . GLU A 1 145 ? -0.055 -6.350 17.339 1.00 89.62 145 GLU A N 1
ATOM 1086 C CA . GLU A 1 145 ? 1.003 -5.597 18.046 1.00 89.62 145 GLU A CA 1
ATOM 1087 C C . GLU A 1 145 ? 0.537 -4.918 19.357 1.00 89.62 145 GLU A C 1
ATOM 1089 O O . GLU A 1 145 ? 0.907 -3.777 19.664 1.00 89.62 145 GLU A O 1
ATOM 1094 N N . GLY A 1 146 ? -0.299 -5.635 20.121 1.00 87.19 146 GLY A N 1
ATOM 1095 C CA . GLY A 1 146 ? -0.860 -5.192 21.403 1.00 87.19 146 GLY A CA 1
ATOM 1096 C C . GLY A 1 146 ? -2.113 -4.315 21.299 1.00 87.19 146 GLY A C 1
ATOM 1097 O O . GLY A 1 146 ? -2.664 -3.926 22.324 1.00 87.19 146 GLY A O 1
ATOM 1098 N N . VAL A 1 147 ? -2.587 -4.013 20.089 1.00 89.62 147 VAL A N 1
ATOM 1099 C CA . VAL A 1 147 ? -3.819 -3.250 19.850 1.00 89.62 147 VAL A CA 1
ATOM 1100 C C . VAL A 1 147 ? -4.979 -4.220 19.664 1.00 89.62 147 VAL A C 1
ATOM 1102 O O . VAL A 1 147 ? -4.911 -5.086 18.795 1.00 89.62 147 VAL A O 1
ATOM 1105 N N . ALA A 1 148 ? -6.020 -4.098 20.493 1.00 90.75 148 ALA A N 1
ATOM 1106 C CA . ALA A 1 148 ? -7.178 -4.993 20.472 1.00 90.75 148 ALA A CA 1
ATOM 1107 C C . ALA A 1 148 ? -7.922 -4.976 19.122 1.00 90.75 148 ALA A C 1
ATOM 1109 O O . ALA A 1 148 ? -7.844 -4.002 18.369 1.00 90.75 148 ALA A O 1
ATOM 1110 N N . ALA A 1 149 ? -8.674 -6.044 18.844 1.00 90.50 149 ALA A N 1
ATOM 1111 C CA . ALA A 1 149 ? -9.529 -6.138 17.662 1.00 90.50 149 ALA A CA 1
ATOM 1112 C C . ALA A 1 149 ? -10.456 -4.915 17.535 1.00 90.50 149 ALA A C 1
ATOM 1114 O O . ALA A 1 149 ? -10.951 -4.382 18.529 1.00 90.50 149 ALA A O 1
ATOM 1115 N N . GLY A 1 150 ? -10.649 -4.444 16.306 1.00 88.31 150 GLY A N 1
ATOM 1116 C CA . GLY A 1 150 ? -11.448 -3.267 15.984 1.00 88.31 150 GLY A CA 1
ATOM 1117 C C . GLY A 1 150 ? -10.772 -1.934 16.296 1.00 88.31 150 GLY A C 1
ATOM 1118 O O . GLY A 1 150 ? -11.261 -0.910 15.841 1.00 88.31 150 GLY A O 1
ATOM 1119 N N . ARG A 1 151 ? -9.640 -1.904 17.013 1.00 89.69 151 ARG A N 1
ATOM 1120 C CA . ARG A 1 151 ? -8.933 -0.656 17.369 1.00 89.69 151 ARG A CA 1
ATOM 1121 C C . ARG A 1 151 ? -7.807 -0.268 16.415 1.00 89.69 151 ARG A C 1
ATOM 1123 O O . ARG A 1 151 ? -7.082 0.688 16.669 1.00 89.69 151 ARG A O 1
ATOM 1130 N N . ALA A 1 152 ? -7.662 -1.024 15.339 1.00 91.69 152 ALA A N 1
ATOM 1131 C CA . ALA A 1 152 ? -6.764 -0.765 14.231 1.00 91.69 152 ALA A CA 1
ATOM 1132 C C . ALA A 1 152 ? -7.504 -1.061 12.923 1.00 91.69 152 ALA A C 1
ATOM 1134 O O . ALA A 1 152 ? -8.556 -1.707 12.917 1.00 91.69 152 ALA A O 1
ATOM 1135 N N . PHE A 1 153 ? -6.939 -0.620 11.809 1.00 91.88 153 PHE A N 1
ATOM 1136 C CA . PHE A 1 153 ? -7.435 -0.941 10.477 1.00 91.88 153 PHE A CA 1
ATOM 1137 C C . PHE A 1 153 ? -6.290 -1.380 9.570 1.00 91.88 153 PHE A C 1
ATOM 1139 O O . PHE A 1 153 ? -5.118 -1.092 9.817 1.00 91.88 153 PHE A O 1
ATOM 1146 N N . GLN A 1 154 ? -6.639 -2.116 8.526 1.00 93.38 154 GLN A N 1
ATOM 1147 C CA . GLN A 1 154 ? -5.734 -2.661 7.535 1.00 93.38 154 GLN A CA 1
ATOM 1148 C C . GLN A 1 154 ? -6.081 -2.106 6.169 1.00 93.38 154 GLN A C 1
ATOM 1150 O O . GLN A 1 154 ? -7.246 -2.084 5.780 1.00 93.38 154 GLN A O 1
ATOM 1155 N N . ILE A 1 155 ? -5.050 -1.695 5.446 1.00 94.25 155 ILE A N 1
ATOM 1156 C CA . ILE A 1 155 ? -5.122 -1.394 4.025 1.00 94.25 155 ILE A CA 1
ATOM 1157 C C . ILE A 1 155 ? -4.451 -2.556 3.306 1.00 94.25 155 ILE A C 1
ATOM 1159 O O . ILE A 1 155 ? -3.268 -2.825 3.538 1.00 94.25 155 ILE A O 1
ATOM 1163 N N . THR A 1 156 ? -5.208 -3.239 2.455 1.00 94.00 156 THR A N 1
ATOM 1164 C CA . THR A 1 156 ? -4.701 -4.318 1.609 1.00 94.00 156 THR A CA 1
ATOM 1165 C C . THR A 1 156 ? -4.673 -3.855 0.167 1.00 94.00 156 THR A C 1
ATOM 1167 O O . THR A 1 156 ? -5.677 -3.375 -0.351 1.00 94.00 156 THR A O 1
ATOM 1170 N N . ILE A 1 157 ? -3.522 -4.008 -0.475 1.00 94.06 157 ILE A N 1
ATOM 1171 C CA . ILE A 1 157 ? -3.313 -3.724 -1.890 1.00 94.06 157 ILE A CA 1
ATOM 1172 C C . ILE A 1 157 ? -2.984 -5.049 -2.563 1.00 94.06 157 ILE A C 1
ATOM 1174 O O . ILE A 1 157 ? -2.012 -5.712 -2.195 1.00 94.06 157 ILE A O 1
ATOM 1178 N N . THR A 1 158 ? -3.820 -5.448 -3.514 1.00 92.75 158 THR A N 1
ATOM 1179 C CA . THR A 1 158 ? -3.623 -6.678 -4.288 1.00 92.75 158 THR A CA 1
ATOM 1180 C C . THR A 1 158 ? -2.735 -6.416 -5.495 1.00 92.75 158 THR A C 1
ATOM 1182 O O . THR A 1 158 ? -2.674 -5.295 -6.000 1.00 92.75 158 THR A O 1
ATOM 1185 N N . ASP A 1 159 ? -2.007 -7.445 -5.906 1.00 91.50 159 ASP A N 1
ATOM 1186 C CA . ASP A 1 159 ? -1.130 -7.462 -7.072 1.00 91.50 159 ASP A CA 1
ATOM 1187 C C . ASP A 1 159 ? -0.202 -6.251 -7.253 1.00 91.50 159 ASP A C 1
ATOM 1189 O O . ASP A 1 159 ? -0.056 -5.690 -8.339 1.00 91.50 159 ASP A O 1
ATOM 1193 N N . ALA A 1 160 ? 0.438 -5.832 -6.162 1.00 91.06 160 ALA A N 1
ATOM 1194 C CA . ALA A 1 160 ? 1.414 -4.759 -6.183 1.00 91.06 160 ALA A CA 1
ATOM 1195 C C . ALA A 1 160 ? 2.767 -5.252 -6.730 1.00 91.06 160 ALA A C 1
ATOM 1197 O O . ALA A 1 160 ? 3.254 -6.293 -6.280 1.00 91.06 160 ALA A O 1
ATOM 1198 N N . PRO A 1 161 ? 3.415 -4.485 -7.625 1.00 91.44 161 PRO A N 1
ATOM 1199 C CA . PRO A 1 161 ? 4.786 -4.757 -8.042 1.00 91.44 161 PRO A CA 1
ATOM 1200 C C . PRO A 1 161 ? 5.792 -4.670 -6.883 1.00 91.44 161 PRO A C 1
ATOM 1202 O O . PRO A 1 161 ? 5.667 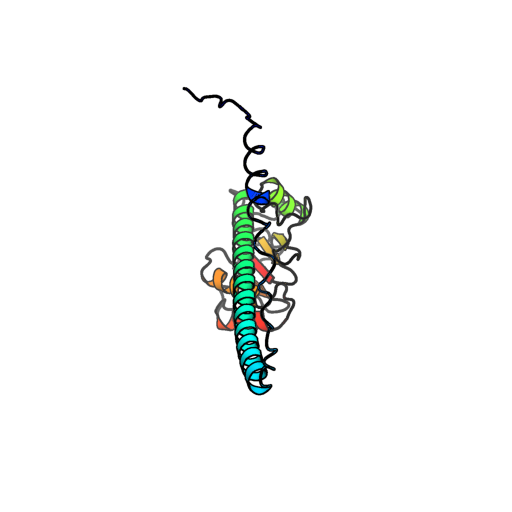-3.813 -5.998 1.00 91.44 161 PRO A O 1
ATOM 1205 N N . THR A 1 162 ? 6.860 -5.464 -6.955 1.00 89.94 162 THR A N 1
ATOM 1206 C CA . THR A 1 162 ? 8.045 -5.418 -6.065 1.00 89.94 162 THR A CA 1
ATOM 1207 C C . THR A 1 162 ? 8.526 -4.000 -5.702 1.00 89.94 162 THR A C 1
ATOM 1209 O O . THR A 1 162 ? 8.764 -3.697 -4.527 1.00 89.94 162 THR A O 1
ATOM 1212 N N . HIS A 1 163 ? 8.652 -3.087 -6.673 1.00 88.88 163 HIS A N 1
ATOM 1213 C CA . HIS A 1 163 ? 9.129 -1.716 -6.422 1.00 88.88 163 HIS A CA 1
ATOM 1214 C C . HIS A 1 163 ? 8.162 -0.891 -5.549 1.00 88.88 163 HIS A C 1
ATOM 1216 O O . HIS A 1 163 ? 8.604 -0.161 -4.660 1.00 88.88 163 HIS A O 1
ATOM 1222 N N . ILE A 1 164 ? 6.846 -1.082 -5.707 1.00 92.88 164 ILE A N 1
ATOM 1223 C CA . ILE A 1 164 ? 5.821 -0.445 -4.866 1.00 92.88 164 ILE A CA 1
ATOM 1224 C C . ILE A 1 164 ? 5.896 -0.974 -3.430 1.00 92.88 164 ILE A C 1
ATOM 1226 O O . ILE A 1 164 ? 5.821 -0.187 -2.485 1.00 92.88 164 ILE A O 1
ATOM 1230 N N . CYS A 1 165 ? 6.096 -2.285 -3.252 1.00 92.88 165 CYS A N 1
ATOM 1231 C CA . CYS A 1 165 ? 6.269 -2.903 -1.933 1.00 92.88 165 CYS A CA 1
ATOM 1232 C C . CYS A 1 165 ? 7.437 -2.273 -1.166 1.00 92.88 165 CYS A C 1
ATOM 1234 O O . CYS A 1 165 ? 7.262 -1.776 -0.048 1.00 92.88 165 CYS A O 1
ATOM 1236 N N . ASN A 1 166 ? 8.608 -2.213 -1.804 1.00 92.00 166 ASN A N 1
ATOM 1237 C CA . ASN A 1 166 ? 9.802 -1.614 -1.215 1.00 92.00 166 ASN A CA 1
ATOM 1238 C C . ASN A 1 166 ? 9.584 -0.131 -0.879 1.00 92.00 166 ASN A C 1
ATOM 1240 O O . ASN A 1 166 ? 9.920 0.315 0.223 1.00 92.00 166 ASN A O 1
ATOM 1244 N N . ALA A 1 167 ? 8.983 0.628 -1.798 1.00 92.31 167 ALA A N 1
ATOM 1245 C CA . ALA A 1 167 ? 8.744 2.054 -1.627 1.00 92.31 167 ALA A CA 1
ATOM 1246 C C . ALA A 1 167 ? 7.773 2.357 -0.470 1.00 92.31 167 ALA A C 1
ATOM 1248 O O . ALA A 1 167 ? 8.039 3.269 0.316 1.00 92.31 167 ALA A O 1
ATOM 1249 N N . LEU A 1 168 ? 6.679 1.596 -0.340 1.00 93.00 168 LEU A N 1
ATOM 1250 C CA . LEU A 1 168 ? 5.695 1.773 0.734 1.00 93.00 168 LEU A CA 1
ATOM 1251 C C . LEU A 1 168 ? 6.265 1.381 2.097 1.00 93.00 168 LEU A C 1
ATOM 1253 O O . LEU A 1 168 ? 6.118 2.129 3.060 1.00 93.00 168 LEU A O 1
ATOM 1257 N N . PHE A 1 169 ? 6.932 0.231 2.203 1.00 92.75 169 PHE A N 1
ATOM 1258 C CA . PHE A 1 169 ? 7.447 -0.230 3.496 1.00 92.75 169 PHE A CA 1
ATOM 1259 C C . PHE A 1 169 ? 8.591 0.637 4.007 1.00 92.75 169 PHE A C 1
ATOM 1261 O O . PHE A 1 169 ? 8.657 0.895 5.207 1.00 92.75 169 PHE A O 1
ATOM 1268 N N . THR A 1 170 ? 9.444 1.132 3.108 1.00 91.31 170 THR A N 1
ATOM 1269 C CA . THR A 1 170 ? 10.504 2.081 3.470 1.00 91.31 170 THR A CA 1
ATOM 1270 C C . THR A 1 170 ? 9.914 3.365 4.049 1.00 91.31 170 THR A C 1
ATOM 1272 O O . THR A 1 170 ? 10.415 3.875 5.045 1.00 91.31 170 THR A O 1
ATOM 1275 N N . GLU A 1 171 ? 8.808 3.862 3.491 1.00 89.31 171 GLU A N 1
ATOM 1276 C CA . GLU A 1 171 ? 8.098 5.013 4.057 1.00 89.31 171 GLU A CA 1
ATOM 1277 C C . GLU A 1 171 ? 7.514 4.704 5.442 1.00 89.31 171 GLU A C 1
ATOM 1279 O O . GLU A 1 171 ? 7.580 5.527 6.353 1.00 89.31 171 GLU A O 1
ATOM 1284 N N . GLN A 1 172 ? 7.003 3.487 5.641 1.00 88.19 172 GLN A N 1
ATOM 1285 C CA . GLN A 1 172 ? 6.471 3.083 6.940 1.00 88.19 172 GLN A CA 1
ATOM 1286 C C . GLN A 1 172 ? 7.547 2.923 8.025 1.00 88.19 172 GLN A C 1
ATOM 1288 O O . GLN A 1 172 ? 7.203 2.956 9.203 1.00 88.19 172 GLN A O 1
ATOM 1293 N N . MET A 1 173 ? 8.837 2.821 7.685 1.00 84.56 173 MET A N 1
ATOM 1294 C CA . MET A 1 173 ? 9.912 2.739 8.687 1.00 84.56 173 MET A CA 1
ATOM 1295 C C . MET A 1 173 ? 9.975 3.964 9.608 1.00 84.56 173 MET A C 1
ATOM 1297 O O . MET A 1 173 ? 10.375 3.837 10.763 1.00 84.56 173 MET A O 1
ATOM 1301 N N . THR A 1 174 ? 9.599 5.144 9.113 1.00 82.00 174 THR A N 1
ATOM 1302 C CA . THR A 1 174 ? 9.599 6.396 9.891 1.00 82.00 174 THR A CA 1
ATOM 1303 C C . THR A 1 174 ? 8.207 6.781 10.391 1.00 82.00 174 THR A C 1
ATOM 1305 O O . THR A 1 174 ? 8.064 7.712 11.185 1.00 82.00 174 THR A O 1
ATOM 1308 N N . SER A 1 175 ? 7.173 6.058 9.957 1.00 83.69 175 SER A N 1
ATOM 1309 C CA . SER A 1 175 ? 5.792 6.301 10.358 1.00 83.69 175 SER A CA 1
ATOM 1310 C C . SER A 1 175 ? 5.566 5.851 11.798 1.00 83.69 175 SER A C 1
ATOM 1312 O O . SER A 1 175 ? 5.720 4.683 12.138 1.00 83.69 175 SER A O 1
ATOM 1314 N N . GLN A 1 176 ? 5.108 6.766 12.650 1.00 79.50 176 GLN A N 1
ATOM 1315 C CA . GLN A 1 176 ? 4.709 6.435 14.025 1.00 79.50 176 GLN A CA 1
ATOM 1316 C C . GLN A 1 176 ? 3.320 5.785 14.104 1.00 79.50 176 GLN A C 1
ATOM 1318 O O . GLN A 1 176 ? 2.892 5.344 15.166 1.00 79.50 176 GLN A O 1
ATOM 1323 N N . THR A 1 177 ? 2.591 5.757 12.986 1.00 85.94 177 THR A N 1
ATOM 1324 C CA . THR A 1 177 ? 1.196 5.299 12.944 1.00 85.94 177 THR A CA 1
ATOM 1325 C C . THR A 1 177 ? 1.041 3.861 12.473 1.00 85.94 177 THR A C 1
ATOM 1327 O O . THR A 1 177 ? -0.033 3.277 12.633 1.00 85.94 177 THR A O 1
ATOM 1330 N N . VAL A 1 178 ? 2.098 3.288 11.893 1.00 92.81 178 VAL A N 1
ATOM 1331 C CA . VAL A 1 178 ? 2.091 1.905 11.432 1.00 92.81 178 VAL A CA 1
ATO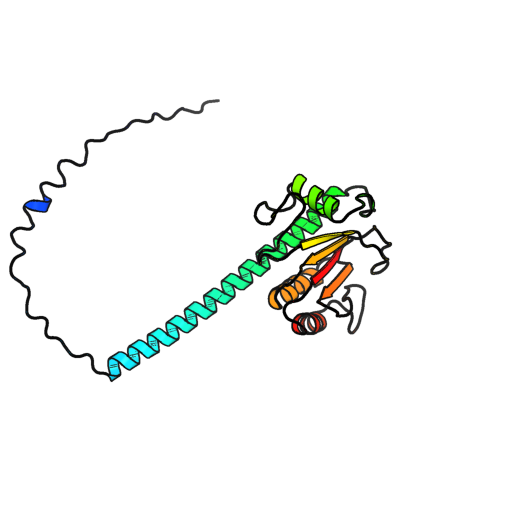M 1332 C C . VAL A 1 178 ? 2.288 0.962 12.617 1.00 92.81 178 VAL A C 1
ATOM 1334 O O . VAL A 1 178 ? 3.177 1.137 13.450 1.00 92.81 178 VAL A O 1
ATOM 1337 N N . LEU A 1 179 ? 1.454 -0.067 12.689 1.00 93.12 179 LEU A N 1
ATOM 1338 C CA . LEU A 1 179 ? 1.594 -1.144 13.664 1.00 93.12 179 LEU A CA 1
ATOM 1339 C C . LEU A 1 179 ? 2.397 -2.294 13.075 1.00 93.12 179 LEU A C 1
ATOM 1341 O O . LEU A 1 179 ? 3.356 -2.761 13.682 1.00 93.12 179 LEU A O 1
ATOM 1345 N N . ALA A 1 180 ? 2.005 -2.751 11.889 1.00 92.94 180 ALA A N 1
ATOM 1346 C CA . ALA A 1 180 ? 2.626 -3.883 11.225 1.00 92.94 180 ALA A CA 1
ATOM 1347 C C . ALA A 1 180 ? 2.424 -3.806 9.715 1.00 92.94 180 ALA A C 1
ATOM 1349 O O . ALA A 1 180 ? 1.424 -3.272 9.240 1.00 92.94 180 ALA A O 1
ATOM 1350 N N . VAL A 1 181 ? 3.340 -4.406 8.967 1.00 93.81 181 VAL A N 1
ATOM 1351 C CA . VAL A 1 181 ? 3.242 -4.578 7.520 1.00 93.81 181 VAL A CA 1
ATOM 1352 C C . VAL A 1 181 ? 3.520 -6.031 7.139 1.00 93.81 181 VAL A C 1
ATOM 1354 O O . VAL A 1 181 ? 4.228 -6.748 7.849 1.00 93.81 181 VAL A O 1
ATOM 1357 N N . LYS A 1 182 ? 2.943 -6.492 6.034 1.00 92.25 182 LYS A N 1
ATOM 1358 C CA . LYS A 1 182 ? 3.090 -7.856 5.518 1.00 92.25 182 LYS A CA 1
ATOM 1359 C C . LYS A 1 182 ? 3.055 -7.842 3.994 1.00 92.25 182 LYS A C 1
ATOM 1361 O O . LYS A 1 182 ? 2.220 -7.159 3.411 1.00 92.25 182 LYS A O 1
ATOM 1366 N N . ALA A 1 183 ? 3.943 -8.611 3.373 1.00 91.69 183 ALA A N 1
ATOM 1367 C CA . ALA A 1 183 ? 3.991 -8.818 1.929 1.00 91.69 183 ALA A CA 1
ATOM 1368 C C . ALA A 1 183 ? 3.746 -10.303 1.615 1.00 91.69 183 ALA A C 1
ATOM 1370 O O . ALA A 1 183 ? 4.424 -11.179 2.153 1.00 91.69 183 ALA A O 1
ATOM 1371 N N . GLY A 1 184 ? 2.748 -10.602 0.789 1.00 85.06 184 GLY A N 1
ATOM 1372 C CA . GLY A 1 184 ? 2.368 -11.960 0.402 1.00 85.06 184 GLY A CA 1
ATOM 1373 C C . GLY A 1 184 ? 2.027 -12.856 1.599 1.00 85.06 184 GLY A C 1
ATOM 1374 O O . GLY A 1 184 ? 1.362 -12.443 2.550 1.00 85.06 184 GLY A O 1
ATOM 1375 N N . SER A 1 185 ? 2.505 -14.100 1.570 1.00 75.75 185 SER A N 1
ATOM 1376 C CA . SER A 1 185 ? 2.326 -15.087 2.646 1.00 75.75 185 SER A CA 1
ATOM 1377 C C . SER A 1 185 ? 3.334 -14.945 3.795 1.00 75.75 185 SER A C 1
ATOM 1379 O O . SER A 1 185 ? 3.287 -15.719 4.750 1.00 75.75 185 SER A O 1
ATOM 1381 N N . THR A 1 186 ? 4.227 -13.953 3.744 1.00 79.56 186 THR A N 1
ATOM 1382 C CA . THR A 1 186 ? 5.323 -13.821 4.710 1.00 79.56 186 THR A CA 1
ATOM 1383 C C . THR A 1 186 ? 4.856 -13.370 6.101 1.00 79.56 186 THR A C 1
ATOM 1385 O O . THR A 1 186 ? 3.721 -12.929 6.317 1.00 79.56 186 THR A O 1
ATOM 1388 N N . ASN A 1 187 ? 5.748 -13.498 7.087 1.00 83.50 187 ASN A N 1
ATOM 1389 C CA . ASN A 1 187 ? 5.504 -13.027 8.449 1.00 83.50 187 ASN A CA 1
ATOM 1390 C C . ASN A 1 187 ? 5.405 -11.497 8.516 1.00 83.50 187 ASN A C 1
ATOM 1392 O O . ASN A 1 187 ? 6.103 -10.782 7.802 1.00 83.50 187 ASN A O 1
ATOM 1396 N N . THR A 1 188 ? 4.595 -10.998 9.451 1.00 90.12 188 THR A N 1
ATOM 1397 C CA . THR A 1 188 ? 4.465 -9.560 9.717 1.00 90.12 188 THR A CA 1
ATOM 1398 C C . THR A 1 188 ? 5.776 -8.952 10.216 1.00 90.12 188 THR A C 1
ATOM 1400 O O . THR A 1 188 ? 6.390 -9.464 11.163 1.00 90.12 188 THR A O 1
ATOM 1403 N N . LEU A 1 189 ? 6.160 -7.833 9.601 1.00 92.19 189 LEU A N 1
ATOM 1404 C CA . LEU A 1 189 ? 7.182 -6.915 10.090 1.00 92.19 189 LEU A CA 1
ATOM 1405 C C . LEU A 1 189 ? 6.509 -5.839 10.943 1.00 92.19 189 LEU A C 1
ATOM 1407 O O . LEU A 1 189 ? 5.426 -5.371 10.595 1.00 92.19 189 LEU A O 1
ATOM 1411 N N . SER A 1 190 ? 7.128 -5.426 12.044 1.00 91.62 190 SER A N 1
ATOM 1412 C CA . SER A 1 190 ? 6.607 -4.328 12.864 1.00 91.62 190 SER A CA 1
ATOM 1413 C C . SER A 1 190 ? 7.726 -3.460 13.445 1.00 91.62 190 SER A C 1
ATOM 1415 O O . SER A 1 190 ? 8.807 -3.978 13.741 1.00 91.62 190 SER A O 1
ATOM 1417 N N . PRO A 1 191 ? 7.486 -2.148 13.654 1.00 88.88 191 PRO A N 1
ATOM 1418 C CA . PRO A 1 191 ? 8.450 -1.271 14.325 1.00 88.88 191 PRO A CA 1
ATOM 1419 C C . PRO A 1 191 ? 8.717 -1.681 15.780 1.00 88.88 191 PRO A C 1
ATOM 1421 O O . PRO A 1 191 ? 9.771 -1.382 16.326 1.00 88.88 191 PRO A O 1
ATOM 1424 N N . LYS A 1 192 ? 7.764 -2.381 16.417 1.00 87.31 192 LYS A N 1
ATOM 1425 C CA . LYS A 1 192 ? 7.855 -2.835 17.816 1.00 87.31 192 LYS A CA 1
ATOM 1426 C C . LYS A 1 192 ? 8.637 -4.143 17.997 1.00 87.31 192 LYS A C 1
ATOM 1428 O O . LYS A 1 192 ? 8.793 -4.603 19.127 1.00 87.31 192 LYS A O 1
ATOM 1433 N N . ARG A 1 193 ? 9.083 -4.785 16.913 1.00 88.62 193 ARG A N 1
ATOM 1434 C CA . ARG A 1 193 ? 9.793 -6.073 16.952 1.00 88.62 193 ARG A CA 1
ATOM 1435 C C . ARG A 1 193 ? 11.266 -5.937 16.595 1.00 88.62 193 ARG A C 1
ATOM 1437 O O . ARG A 1 193 ? 11.677 -5.000 15.925 1.00 88.62 193 ARG A O 1
ATOM 1444 N N . SER A 1 194 ? 12.037 -6.941 17.012 1.00 89.25 194 SER A N 1
ATOM 1445 C CA . SER A 1 194 ? 13.460 -7.096 16.697 1.00 89.25 194 SER A CA 1
ATOM 1446 C C . SER A 1 194 ? 13.718 -8.321 15.798 1.00 89.25 194 SER A C 1
ATOM 1448 O O . SER A 1 194 ? 12.825 -9.142 15.559 1.00 89.25 194 SER A O 1
ATOM 1450 N N . GLY A 1 195 ? 14.942 -8.436 15.279 1.00 89.62 195 GLY A N 1
ATOM 1451 C CA . GLY A 1 195 ? 15.402 -9.551 14.445 1.00 89.62 195 GLY A CA 1
ATOM 1452 C C . GLY A 1 195 ? 14.693 -9.637 13.089 1.00 89.62 195 GLY A C 1
ATOM 1453 O O . GLY A 1 195 ? 14.397 -8.623 12.460 1.00 89.62 195 GLY A O 1
ATOM 1454 N N . ASN A 1 196 ? 14.363 -10.855 12.647 1.00 88.81 196 ASN A N 1
ATOM 1455 C CA . ASN A 1 196 ? 13.790 -11.141 11.315 1.00 88.81 196 ASN A CA 1
ATOM 1456 C C . ASN A 1 196 ? 12.331 -10.666 11.127 1.00 88.81 196 ASN A C 1
ATOM 1458 O O . ASN A 1 196 ? 11.705 -10.937 10.096 1.00 88.81 196 ASN A O 1
ATOM 1462 N N . ARG A 1 197 ? 11.767 -10.013 12.151 1.00 89.75 197 ARG A N 1
ATOM 1463 C CA . ARG A 1 197 ? 10.428 -9.404 12.160 1.00 89.75 197 ARG A CA 1
ATOM 1464 C C . ARG A 1 197 ? 10.470 -7.898 12.424 1.00 89.75 197 ARG A C 1
ATOM 1466 O O . ARG A 1 197 ? 9.415 -7.273 12.499 1.00 89.75 197 ARG A O 1
ATOM 1473 N N . ALA A 1 198 ? 11.659 -7.321 12.587 1.00 91.75 198 ALA A N 1
ATOM 1474 C CA . ALA A 1 198 ? 11.818 -5.879 12.691 1.00 91.75 198 ALA A CA 1
ATOM 1475 C C . ALA A 1 198 ? 11.485 -5.217 11.352 1.00 91.75 198 ALA A C 1
ATOM 1477 O O . ALA A 1 198 ? 11.879 -5.715 10.294 1.00 91.75 198 ALA A O 1
ATOM 1478 N N . LEU A 1 199 ? 10.805 -4.075 11.390 1.00 91.56 199 LEU A N 1
ATOM 1479 C CA . LEU A 1 199 ? 10.644 -3.240 10.206 1.00 91.56 199 LEU A CA 1
ATOM 1480 C C . LEU A 1 199 ? 11.961 -2.500 9.917 1.00 91.56 199 LEU A C 1
ATOM 1482 O O . LEU A 1 199 ? 12.224 -1.439 10.474 1.00 91.56 199 LEU A O 1
ATOM 1486 N N . ASN A 1 200 ? 12.814 -3.091 9.080 1.00 91.88 200 ASN A N 1
ATOM 1487 C CA . ASN A 1 200 ? 14.090 -2.517 8.652 1.00 91.88 200 ASN A CA 1
ATOM 1488 C C . ASN A 1 200 ? 14.359 -2.807 7.167 1.00 91.88 200 ASN A C 1
ATOM 1490 O O . ASN A 1 200 ? 13.727 -3.686 6.579 1.00 91.88 200 ASN A O 1
ATOM 1494 N N . ALA A 1 201 ? 15.317 -2.091 6.573 1.00 90.50 201 ALA A N 1
ATOM 1495 C CA . ALA A 1 201 ? 15.604 -2.171 5.140 1.00 90.50 201 ALA A CA 1
ATOM 1496 C C . ALA A 1 201 ? 15.947 -3.596 4.660 1.00 90.50 201 ALA A C 1
ATOM 1498 O O . ALA A 1 201 ? 15.460 -4.022 3.617 1.00 90.50 201 ALA A O 1
ATOM 1499 N N . ALA A 1 202 ? 16.728 -4.358 5.436 1.00 90.75 202 ALA A N 1
ATOM 1500 C CA . ALA A 1 202 ? 17.116 -5.726 5.082 1.00 90.75 202 ALA A CA 1
ATOM 1501 C C . ALA A 1 202 ? 15.913 -6.681 5.047 1.00 90.75 202 ALA A C 1
ATOM 1503 O O . ALA A 1 202 ? 15.726 -7.424 4.086 1.00 90.75 202 ALA A O 1
ATOM 1504 N N . ASN A 1 203 ? 15.062 -6.635 6.072 1.00 91.69 203 ASN A N 1
ATOM 1505 C CA . ASN A 1 203 ? 13.861 -7.458 6.121 1.00 91.69 203 ASN A CA 1
ATOM 1506 C C . ASN A 1 203 ? 12.873 -7.059 5.020 1.00 91.69 203 ASN A C 1
ATOM 1508 O O . ASN A 1 203 ? 12.283 -7.945 4.413 1.00 91.69 203 ASN A O 1
ATOM 1512 N N . ILE A 1 204 ? 12.714 -5.763 4.733 1.00 90.88 204 ILE A N 1
ATOM 1513 C CA . ILE A 1 204 ? 11.854 -5.277 3.642 1.00 90.88 204 ILE A CA 1
ATOM 1514 C C . ILE A 1 204 ? 12.319 -5.841 2.301 1.00 90.88 204 ILE A C 1
ATOM 1516 O O . ILE A 1 204 ? 11.510 -6.450 1.607 1.00 90.88 204 ILE A O 1
ATOM 1520 N N . ALA A 1 205 ? 13.611 -5.713 1.981 1.00 88.94 205 ALA A N 1
ATOM 1521 C CA . ALA A 1 205 ? 14.169 -6.231 0.736 1.00 88.94 205 ALA A CA 1
ATOM 1522 C C . ALA A 1 205 ? 13.928 -7.740 0.595 1.00 88.94 205 ALA A C 1
ATOM 1524 O O . ALA A 1 205 ? 13.488 -8.196 -0.453 1.00 88.94 205 ALA A O 1
ATOM 1525 N N . ASN A 1 206 ? 14.123 -8.509 1.670 1.00 88.94 206 ASN A N 1
ATOM 1526 C CA . ASN A 1 206 ? 13.837 -9.942 1.650 1.00 88.94 206 ASN A CA 1
ATOM 1527 C C . ASN A 1 206 ? 12.345 -10.218 1.389 1.00 88.94 206 ASN A C 1
ATOM 1529 O O . ASN A 1 206 ? 12.015 -11.028 0.537 1.00 88.94 206 ASN A O 1
ATOM 1533 N N . ARG A 1 207 ? 11.421 -9.519 2.069 1.00 87.56 207 ARG A N 1
ATOM 1534 C CA . ARG A 1 207 ? 9.973 -9.790 1.939 1.00 87.56 207 ARG A CA 1
ATOM 1535 C C . ARG A 1 207 ? 9.367 -9.322 0.623 1.00 87.56 207 ARG A C 1
ATOM 1537 O O . ARG A 1 207 ? 8.432 -9.950 0.138 1.00 87.56 207 ARG A O 1
ATOM 1544 N N . CYS A 1 208 ? 9.846 -8.208 0.086 1.00 88.75 208 CYS A N 1
ATOM 1545 C CA . CYS A 1 208 ? 9.319 -7.628 -1.141 1.00 88.75 208 CYS A CA 1
ATOM 1546 C C . CYS A 1 208 ? 9.920 -8.250 -2.406 1.00 88.75 208 CYS A C 1
ATOM 1548 O O . CYS A 1 208 ? 9.446 -7.909 -3.477 1.00 88.75 208 CYS A O 1
ATOM 1550 N N . ASN A 1 209 ? 10.925 -9.129 -2.305 1.00 84.62 209 ASN A N 1
ATOM 1551 C CA . ASN A 1 209 ? 11.535 -9.811 -3.455 1.00 84.62 209 ASN A CA 1
ATOM 1552 C C . ASN A 1 209 ? 11.067 -11.272 -3.624 1.00 84.62 209 ASN A C 1
ATOM 1554 O O . ASN A 1 209 ? 11.404 -11.901 -4.623 1.00 84.62 209 ASN A O 1
ATOM 1558 N N . ASP A 1 210 ? 10.303 -11.817 -2.670 1.00 69.19 210 ASP A N 1
ATOM 1559 C CA . ASP A 1 210 ? 9.940 -13.244 -2.630 1.00 69.19 210 ASP A CA 1
ATOM 1560 C C . ASP A 1 210 ? 8.748 -13.627 -3.544 1.00 69.19 210 ASP A C 1
ATOM 1562 O O . ASP A 1 210 ? 8.475 -14.815 -3.722 1.00 69.19 210 ASP A O 1
ATOM 1566 N N . ALA A 1 211 ? 8.016 -12.667 -4.127 1.00 60.09 211 ALA A N 1
ATOM 1567 C CA . ALA A 1 211 ? 6.903 -12.937 -5.047 1.00 60.09 211 ALA A CA 1
ATOM 1568 C C . ALA A 1 211 ? 6.645 -11.747 -5.988 1.00 60.09 211 ALA A C 1
ATOM 1570 O O . ALA A 1 211 ? 6.887 -10.615 -5.605 1.00 60.09 211 ALA A O 1
ATOM 1571 N N . ASP A 1 212 ? 6.123 -11.994 -7.188 1.00 72.00 212 ASP A N 1
ATOM 1572 C CA . ASP A 1 212 ? 5.460 -10.997 -8.042 1.00 72.00 212 ASP A CA 1
ATOM 1573 C C . ASP A 1 212 ? 4.328 -11.745 -8.776 1.00 72.00 212 ASP A C 1
ATOM 1575 O O . ASP A 1 212 ? 4.609 -12.768 -9.411 1.00 72.00 212 ASP A O 1
ATOM 1579 N N . PRO A 1 213 ? 3.057 -11.308 -8.700 1.00 77.38 213 PRO A N 1
ATOM 1580 C CA . PRO A 1 213 ? 2.543 -10.139 -7.977 1.00 77.38 213 PRO A CA 1
ATOM 1581 C C . PRO A 1 213 ? 2.446 -10.316 -6.440 1.00 77.38 213 PRO A C 1
ATOM 1583 O O . PRO A 1 213 ? 2.227 -11.420 -5.937 1.00 77.38 213 PRO A O 1
ATOM 1586 N N . ILE A 1 214 ? 2.587 -9.221 -5.670 1.00 90.00 214 ILE A N 1
ATOM 1587 C CA . ILE A 1 214 ? 2.587 -9.232 -4.190 1.00 90.00 214 ILE A CA 1
ATOM 1588 C C . ILE A 1 214 ? 1.295 -8.646 -3.626 1.00 90.00 214 ILE A C 1
ATOM 1590 O O . ILE A 1 214 ? 0.901 -7.530 -3.950 1.00 90.00 214 ILE A O 1
ATOM 1594 N N . THR A 1 215 ? 0.680 -9.334 -2.663 1.00 91.81 215 THR A N 1
ATOM 1595 C CA . THR A 1 215 ? -0.351 -8.713 -1.815 1.00 91.81 215 THR A CA 1
ATOM 1596 C C . THR A 1 215 ? 0.293 -7.985 -0.639 1.00 91.81 215 THR A C 1
ATOM 1598 O O . THR A 1 215 ? 0.952 -8.607 0.192 1.00 91.81 215 THR A O 1
ATOM 1601 N N . ILE A 1 216 ? 0.093 -6.677 -0.535 1.00 93.25 216 ILE A N 1
ATOM 1602 C CA . ILE A 1 216 ? 0.625 -5.851 0.550 1.00 93.25 216 ILE A CA 1
ATOM 1603 C C . ILE A 1 216 ? -0.481 -5.599 1.568 1.00 93.25 216 ILE A C 1
ATOM 1605 O O . ILE A 1 216 ? -1.543 -5.107 1.210 1.00 93.25 216 ILE A O 1
ATOM 1609 N N . VAL A 1 217 ? -0.219 -5.870 2.845 1.00 93.44 217 VAL A N 1
ATOM 1610 C CA . VAL A 1 217 ? -1.116 -5.534 3.956 1.00 93.44 217 VAL A CA 1
ATOM 1611 C C . VAL A 1 217 ? -0.382 -4.610 4.915 1.00 93.44 217 VAL A C 1
ATOM 1613 O O . VAL A 1 217 ? 0.664 -4.967 5.456 1.00 93.44 217 VAL A O 1
ATOM 1616 N N . MET A 1 218 ? -0.939 -3.429 5.162 1.00 94.44 218 MET A N 1
ATOM 1617 C CA . MET A 1 218 ? -0.419 -2.465 6.131 1.00 94.44 218 MET A CA 1
ATOM 1618 C C . MET A 1 218 ? -1.466 -2.226 7.208 1.00 94.44 218 MET A C 1
ATOM 1620 O O . MET A 1 218 ? -2.613 -1.923 6.902 1.00 94.44 218 MET A O 1
ATOM 1624 N N . THR A 1 219 ? -1.075 -2.380 8.468 1.00 93.94 219 THR A N 1
ATOM 1625 C CA . THR A 1 219 ? -1.942 -2.185 9.632 1.00 93.94 219 THR A CA 1
ATOM 1626 C C . THR A 1 219 ? -1.576 -0.887 10.334 1.00 93.94 219 THR A C 1
ATOM 1628 O O . THR A 1 219 ? -0.410 -0.681 10.677 1.00 93.94 219 THR A O 1
ATOM 1631 N N . PHE A 1 220 ? -2.576 -0.056 10.603 1.00 92.75 220 PHE A N 1
ATOM 1632 C CA . PHE A 1 220 ? -2.444 1.239 11.260 1.00 92.75 220 PHE A CA 1
ATOM 1633 C C . PHE A 1 220 ? -3.320 1.296 12.507 1.00 92.75 220 PHE A C 1
ATOM 1635 O O . PHE A 1 220 ? -4.370 0.652 12.564 1.00 92.75 220 PHE A O 1
ATOM 1642 N N . GLN A 1 221 ? -2.879 2.078 13.489 1.00 88.56 221 GLN A N 1
ATOM 1643 C CA . GLN A 1 221 ? -3.676 2.434 14.665 1.00 88.56 221 GLN A CA 1
ATOM 1644 C C . GLN A 1 221 ? -4.425 3.741 14.430 1.00 88.56 221 GLN A C 1
ATOM 1646 O O . GLN A 1 221 ? -3.760 4.705 13.977 1.00 88.56 221 GLN A O 1
#

Mean predicted aligned error: 12.97 Å

pLDDT: mean 81.92, std 15.62, range [36.41, 95.12]